Protein AF-A0A0K2ULU5-F1 (afdb_monomer)

Nearest PDB structures (foldseek):
  7znq-assembly1_D  TM=1.924E-01  e=6.410E+00  Stutzerimonas stutzeri ATCC 14405 = CCUG 16156

Sequence (238 aa):
MSIHHPNQFNMKIIGIYLLLTLLHGSQGATNGTEEQDSFSQLIPQRSCSYSSYNGHLTCACDSIEMNVTLNIQFINYTRDSNVKKVIIKQCNRLHISLDFRKLQAGSFPIIFKSIRRVEIRNIIFDPMYKNRQELELDFNNIETFEFNGIFVNETIKINATNIKDAHFIKSHFEHIPTHGFTIKNAKDLLVKDSYFRHVEPRFILVEDTKSVLVMGNQMPINAVQIKFGDRHSQKCSI

Solvent-accessible surface area (backbone atoms only — not comparable to full-atom values): 13071 Å² total; per-residue (Å²): 135,87,80,90,85,85,90,82,85,86,87,88,80,91,78,92,83,90,78,89,81,85,86,85,87,77,90,77,75,75,77,69,73,73,76,72,75,80,60,48,73,57,53,62,85,79,36,36,48,76,41,80,93,76,16,37,38,40,32,49,48,96,44,73,82,47,42,32,35,39,73,49,58,50,56,82,55,49,78,90,34,76,56,49,32,37,36,40,35,47,31,31,32,36,39,34,34,45,32,26,55,89,45,65,47,61,64,36,44,40,34,40,35,52,26,42,34,40,34,47,63,44,64,44,74,26,76,92,44,65,90,71,30,37,40,40,39,35,40,36,51,26,40,33,42,36,36,58,64,30,67,40,78,42,35,43,33,37,42,34,38,49,30,39,37,42,38,39,31,51,25,37,40,39,26,29,47,63,47,16,36,32,42,30,45,26,46,37,37,39,39,32,52,23,41,53,36,74,57,38,68,33,16,35,32,36,30,53,49,71,38,62,44,53,44,78,54,50,64,64,99,54,34,70,39,80,45,76,58,101,80,71,95,69,87,78,61,120

Foldseek 3Di:
DDDDDDDDDDDDDDDDDDDDDDDDDDPPPPPPPPVPQDADEDPLVVQWDADQVVLEIEGEDPDQPGAYEYEDDCVVPVPVTQRAEYEYERYAHYEYEAAQAVHAQARYAYEYEHYAEYEDPEYHHHPVCQQNHEYEYEAYQYAEYEDECYEARYEAAYHYENYAEYYAYNYEHAEAEACSAEHEQYAEYYHYLYEYHNYDFQSHEYENYNYYHHDNYHDDPRPHDYDYDPDDDHDDDD

Structure (mmCIF, N/CA/C/O backbone):
data_AF-A0A0K2ULU5-F1
#
_entry.id   AF-A0A0K2ULU5-F1
#
loop_
_atom_site.group_PDB
_atom_site.id
_atom_site.type_symbol
_atom_site.label_atom_id
_atom_site.label_alt_id
_atom_site.label_comp_id
_atom_site.label_asym_id
_atom_site.label_entity_id
_atom_site.label_seq_id
_atom_site.pdbx_PDB_ins_code
_atom_site.Cartn_x
_atom_site.Cartn_y
_atom_site.Cartn_z
_atom_site.occupancy
_atom_site.B_iso_or_equiv
_atom_site.auth_seq_id
_atom_site.auth_comp_id
_atom_site.auth_asym_id
_atom_site.auth_atom_id
_atom_site.pdbx_PDB_model_num
ATOM 1 N N . MET A 1 1 ? -15.312 -57.642 49.085 1.00 40.31 1 MET A N 1
ATOM 2 C CA . MET A 1 1 ? -15.168 -56.223 48.687 1.00 40.31 1 MET A CA 1
ATOM 3 C C . MET A 1 1 ? -14.593 -56.228 47.285 1.00 40.31 1 MET A C 1
ATOM 5 O O . MET A 1 1 ? -13.467 -56.661 47.121 1.00 40.31 1 MET A O 1
ATOM 9 N N . SER A 1 2 ? -15.447 -56.184 46.267 1.00 37.69 2 SER A N 1
ATOM 10 C CA . SER A 1 2 ? -15.949 -54.963 45.607 1.00 37.69 2 SER A CA 1
ATOM 11 C C . SER A 1 2 ? -14.906 -54.343 44.678 1.00 37.69 2 SER A C 1
ATOM 13 O O . SER A 1 2 ? -13.798 -54.119 45.134 1.00 37.69 2 SER A O 1
ATOM 15 N N . ILE A 1 3 ? -15.150 -53.958 43.426 1.00 43.50 3 ILE A N 1
ATOM 16 C CA . ILE A 1 3 ? -16.205 -54.153 42.417 1.00 43.50 3 ILE A CA 1
ATOM 17 C C . ILE A 1 3 ? -15.448 -53.915 41.087 1.00 43.50 3 ILE A C 1
ATOM 19 O O . ILE A 1 3 ? -14.674 -52.966 40.977 1.00 43.50 3 ILE A O 1
ATOM 23 N N . HIS A 1 4 ? -15.670 -54.772 40.092 1.00 45.19 4 HIS A N 1
ATOM 24 C CA . HIS A 1 4 ? -15.361 -54.538 38.677 1.00 45.19 4 HIS A CA 1
ATOM 25 C C . HIS A 1 4 ? -16.355 -53.523 38.084 1.00 45.19 4 HIS A C 1
ATOM 27 O O . HIS A 1 4 ? -17.543 -53.674 38.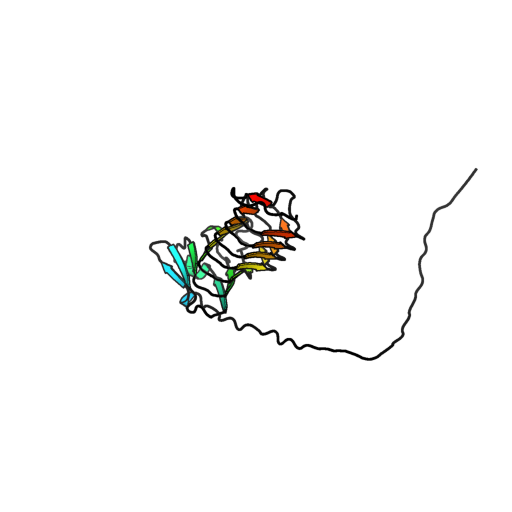339 1.00 45.19 4 HIS A O 1
ATOM 33 N N . HIS A 1 5 ? -15.920 -52.600 37.214 1.00 48.09 5 HIS A N 1
ATOM 34 C CA . HIS A 1 5 ? -16.561 -52.419 35.897 1.00 48.09 5 HIS A CA 1
ATOM 35 C C . HIS A 1 5 ? -15.761 -51.510 34.938 1.00 48.09 5 HIS A C 1
ATOM 37 O O . HIS A 1 5 ? -15.414 -50.388 35.304 1.00 48.09 5 HIS A O 1
ATOM 43 N N . PRO A 1 6 ? -15.517 -51.957 33.690 1.00 59.44 6 PRO A N 1
ATOM 44 C CA . PRO A 1 6 ? -15.140 -51.112 32.562 1.00 59.44 6 PRO A CA 1
ATOM 45 C C . PRO A 1 6 ? -16.386 -50.678 31.768 1.00 59.44 6 PRO A C 1
ATOM 47 O O . PRO A 1 6 ? -17.246 -51.501 31.453 1.00 59.44 6 PRO A O 1
ATOM 50 N N . ASN A 1 7 ? -16.467 -49.397 31.402 1.00 51.50 7 ASN A N 1
ATOM 51 C CA . ASN A 1 7 ? -17.507 -48.887 30.506 1.00 51.50 7 ASN A CA 1
ATOM 52 C C . ASN A 1 7 ? -17.085 -49.066 29.042 1.00 51.50 7 ASN A C 1
ATOM 54 O O . ASN A 1 7 ? -16.240 -48.334 28.530 1.00 51.50 7 ASN A O 1
ATOM 58 N N . GLN A 1 8 ? -17.716 -50.031 28.371 1.00 51.00 8 GLN A N 1
ATOM 59 C CA . GLN A 1 8 ? -17.834 -50.082 26.918 1.00 51.00 8 GLN A CA 1
ATOM 60 C C . GLN A 1 8 ? -19.010 -49.199 26.485 1.00 51.00 8 GLN A C 1
ATOM 62 O O . GLN A 1 8 ? -20.120 -49.382 26.977 1.00 51.00 8 GLN A O 1
ATOM 67 N N . PHE A 1 9 ? -18.797 -48.304 25.520 1.00 48.53 9 PHE A N 1
ATOM 68 C CA . PHE A 1 9 ? -19.889 -47.685 24.771 1.00 48.53 9 PHE A CA 1
ATOM 69 C C . PHE A 1 9 ? -19.889 -48.221 23.339 1.00 48.53 9 PHE A C 1
ATOM 71 O O . PHE A 1 9 ? -19.040 -47.887 22.517 1.00 48.53 9 PHE A O 1
ATOM 78 N N . ASN A 1 10 ? -20.866 -49.089 23.080 1.00 47.53 10 ASN A N 1
ATOM 79 C CA . ASN A 1 10 ? -21.337 -49.480 21.759 1.00 47.53 10 ASN A CA 1
ATOM 80 C C . ASN A 1 10 ? -22.234 -48.369 21.202 1.00 47.53 10 ASN A C 1
ATOM 82 O O . ASN A 1 10 ? -23.168 -47.944 21.880 1.00 47.53 10 ASN A O 1
ATOM 86 N N . MET A 1 11 ? -22.038 -47.978 19.942 1.00 45.75 11 MET A N 1
ATOM 87 C CA . MET A 1 11 ? -23.088 -47.308 19.175 1.00 45.75 11 MET A CA 1
ATOM 88 C C . MET A 1 11 ? -22.993 -47.706 17.695 1.00 45.75 11 MET A C 1
ATOM 90 O O . MET A 1 11 ? -22.199 -47.176 16.923 1.00 45.75 11 MET A O 1
ATOM 94 N N . LYS A 1 12 ? -23.810 -48.689 17.313 1.00 52.31 12 LYS A N 1
ATOM 95 C CA . LYS A 1 12 ? -24.257 -48.951 15.938 1.00 52.31 12 LYS A CA 1
ATOM 96 C C . LYS A 1 12 ? -25.780 -48.856 15.946 1.00 52.31 12 LYS A C 1
ATOM 98 O O . LYS A 1 12 ? -26.365 -49.452 16.838 1.00 52.31 12 LYS A O 1
ATOM 103 N N . ILE A 1 13 ? -26.360 -48.146 14.975 1.00 56.50 13 ILE A N 1
ATOM 104 C CA . ILE A 1 13 ? -27.724 -48.224 14.383 1.00 56.50 13 ILE A CA 1
ATOM 105 C C . ILE A 1 13 ? -27.745 -47.036 13.391 1.00 56.50 13 ILE A C 1
ATOM 107 O O . ILE A 1 13 ? -27.698 -45.888 13.813 1.00 56.50 13 ILE A O 1
ATOM 111 N N . ILE A 1 14 ? -27.430 -47.202 12.101 1.00 53.06 14 ILE A N 1
ATOM 112 C CA . ILE A 1 14 ? -28.315 -47.598 10.984 1.00 53.06 14 ILE A CA 1
ATOM 113 C C . ILE A 1 14 ? -29.711 -46.965 11.078 1.00 53.06 14 ILE A C 1
ATOM 115 O O . ILE A 1 14 ? -30.596 -47.492 11.739 1.00 53.06 14 ILE A O 1
ATOM 119 N N . GLY A 1 15 ? -29.913 -45.869 10.345 1.00 48.03 15 GLY A N 1
ATOM 120 C CA . GLY A 1 15 ? -31.214 -45.241 10.129 1.00 48.03 15 GLY A CA 1
ATOM 121 C C . GLY A 1 15 ? -31.282 -44.632 8.733 1.00 48.03 15 GLY A C 1
ATOM 122 O O . GLY A 1 15 ? -31.048 -43.443 8.557 1.00 48.03 15 GLY A O 1
ATOM 123 N N . ILE A 1 16 ? -31.562 -45.477 7.739 1.00 55.81 16 ILE A N 1
ATOM 124 C CA . ILE A 1 16 ? -31.980 -45.071 6.395 1.00 55.81 16 ILE A CA 1
ATOM 125 C C . ILE A 1 16 ? -33.415 -44.547 6.519 1.00 55.81 16 ILE A C 1
ATOM 127 O O . ILE A 1 16 ? -34.310 -45.320 6.849 1.00 55.81 16 ILE A O 1
ATOM 131 N N . TYR A 1 17 ? -33.639 -43.264 6.237 1.00 54.69 17 TYR A N 1
ATOM 132 C CA . TYR A 1 17 ? -34.964 -42.739 5.904 1.00 54.69 17 TYR A CA 1
ATOM 133 C C . TYR A 1 17 ? -34.878 -41.997 4.575 1.00 54.69 17 TYR A C 1
ATOM 135 O O . TYR A 1 17 ? -34.200 -40.982 4.433 1.00 54.69 17 TYR A O 1
ATOM 143 N N . LEU A 1 18 ? -35.553 -42.587 3.595 1.00 51.25 18 LEU A N 1
ATOM 144 C CA . LEU A 1 18 ? -35.637 -42.192 2.203 1.00 51.25 18 LEU A CA 1
ATOM 145 C C . LEU A 1 18 ? -37.119 -41.892 1.944 1.00 51.25 18 LEU A C 1
ATOM 147 O O . LEU A 1 18 ? -37.914 -42.813 1.819 1.00 51.25 18 LEU A O 1
ATOM 151 N N . LEU A 1 19 ? -37.489 -40.612 1.951 1.00 51.66 19 LEU A N 1
ATOM 152 C CA . LEU A 1 19 ? -38.781 -40.056 1.513 1.00 51.66 19 LEU A CA 1
ATOM 153 C C . LEU A 1 19 ? -38.500 -38.555 1.282 1.00 51.66 19 LEU A C 1
ATOM 155 O O . LEU A 1 19 ? -38.275 -37.826 2.237 1.00 51.66 19 LEU A O 1
ATOM 159 N N . LEU A 1 20 ? -38.226 -38.050 0.076 1.00 49.41 20 LEU A N 1
ATOM 160 C CA . LEU A 1 20 ? -39.093 -37.960 -1.105 1.00 49.41 20 LEU A CA 1
ATOM 161 C C . LEU A 1 20 ? -40.447 -37.290 -0.804 1.00 49.41 20 LEU A C 1
ATOM 163 O O . LEU A 1 20 ? -41.506 -37.885 -0.953 1.00 49.41 20 LEU A O 1
ATOM 167 N N . THR A 1 21 ? -40.391 -36.003 -0.452 1.00 60.56 21 THR A N 1
ATOM 168 C CA . THR A 1 21 ? -41.441 -35.032 -0.795 1.00 60.56 21 THR A CA 1
ATOM 169 C C . THR A 1 21 ? -40.854 -33.962 -1.704 1.00 60.56 21 THR A C 1
ATOM 171 O O . THR A 1 21 ? -40.257 -32.970 -1.291 1.00 60.56 21 THR A O 1
ATOM 174 N N . LEU A 1 22 ? -41.008 -34.266 -2.982 1.00 50.22 22 LEU A N 1
ATOM 175 C CA . LEU A 1 22 ? -41.070 -33.372 -4.119 1.00 50.22 22 LEU A CA 1
ATOM 176 C C . LEU A 1 22 ? -42.106 -32.245 -3.877 1.00 50.22 22 LEU A C 1
ATOM 178 O O . LEU A 1 22 ? -43.211 -32.543 -3.433 1.00 50.22 22 LEU A O 1
ATOM 182 N N . LEU A 1 23 ? -41.737 -31.013 -4.274 1.00 47.09 23 LEU A N 1
ATOM 183 C CA . LEU A 1 23 ? -42.543 -30.023 -5.027 1.00 47.09 23 LEU A CA 1
ATOM 184 C C . LEU A 1 23 ? -42.879 -28.640 -4.405 1.00 47.09 23 LEU A C 1
ATOM 186 O O . LEU A 1 23 ? -43.727 -28.500 -3.534 1.00 47.09 23 LEU A O 1
ATOM 190 N N . HIS A 1 24 ? -42.309 -27.637 -5.094 1.00 45.38 24 HIS A N 1
ATOM 191 C CA . HIS A 1 24 ? -42.850 -26.328 -5.512 1.00 45.38 24 HIS A CA 1
ATOM 192 C C . HIS A 1 24 ? -42.669 -25.059 -4.656 1.00 45.38 24 HIS A C 1
ATOM 194 O O . HIS A 1 24 ? -43.305 -24.865 -3.630 1.00 45.38 24 HIS A O 1
ATOM 200 N N . GLY A 1 25 ? -41.948 -24.106 -5.273 1.00 42.22 25 GLY A N 1
ATOM 201 C CA . GLY A 1 25 ? -42.093 -22.653 -5.106 1.00 42.22 25 GLY A CA 1
ATOM 202 C C . GLY A 1 25 ? -41.062 -22.051 -4.149 1.00 42.22 25 GLY A C 1
ATOM 203 O O . GLY A 1 25 ? -41.090 -22.350 -2.971 1.00 42.22 25 GLY A O 1
ATOM 204 N N . SER A 1 26 ? -40.113 -21.203 -4.536 1.00 48.47 26 SER A N 1
ATOM 205 C CA . SER A 1 26 ? -40.039 -20.278 -5.661 1.00 48.47 26 SER A CA 1
ATOM 206 C C . SER A 1 26 ? -38.576 -20.129 -6.101 1.00 48.47 26 SER A C 1
ATOM 208 O O . SER A 1 26 ? -37.724 -19.630 -5.370 1.00 48.47 26 SER A O 1
ATOM 210 N N . GLN A 1 27 ? -38.271 -20.536 -7.333 1.00 47.16 27 GLN A N 1
ATOM 211 C CA . GLN A 1 27 ? -37.054 -20.088 -8.005 1.00 47.16 27 GLN A CA 1
ATOM 212 C C . GLN A 1 27 ? -37.293 -18.657 -8.487 1.00 47.16 27 GLN A C 1
ATOM 214 O O . GLN A 1 27 ? -37.595 -18.407 -9.649 1.00 47.16 27 GLN A O 1
ATOM 219 N N . GLY A 1 28 ? -37.184 -17.706 -7.562 1.00 46.16 28 GLY A N 1
ATOM 220 C CA . GLY A 1 28 ? -36.891 -16.321 -7.899 1.00 46.16 28 GLY A CA 1
ATOM 221 C C . GLY A 1 28 ? -35.425 -16.230 -8.297 1.00 46.16 28 GLY A C 1
ATOM 222 O O . GLY A 1 28 ? -34.611 -15.720 -7.536 1.00 46.16 28 GLY A O 1
ATOM 223 N N . ALA A 1 29 ? -35.078 -16.782 -9.461 1.00 46.50 29 ALA A N 1
ATOM 224 C CA . ALA A 1 29 ? -33.817 -16.491 -10.116 1.00 46.50 29 ALA A CA 1
ATOM 225 C C . ALA A 1 29 ? -33.882 -15.030 -10.569 1.00 46.50 29 ALA A C 1
ATOM 227 O O . ALA A 1 29 ? -34.254 -14.717 -11.699 1.00 46.50 29 ALA A O 1
ATOM 228 N N . THR A 1 30 ? -33.558 -14.108 -9.664 1.00 49.03 30 THR A N 1
ATOM 229 C CA . THR A 1 30 ? -33.042 -12.816 -10.086 1.00 49.03 30 THR A CA 1
ATOM 230 C C . THR A 1 30 ? -31.723 -13.128 -10.770 1.00 49.03 30 THR A C 1
ATOM 232 O O . THR A 1 30 ? -30.687 -13.252 -10.118 1.00 49.03 30 THR A O 1
ATOM 235 N N . ASN A 1 31 ? -31.783 -13.307 -12.089 1.00 43.06 31 ASN A N 1
ATOM 236 C CA . ASN A 1 31 ? -30.662 -13.067 -12.977 1.00 43.06 31 ASN A CA 1
ATOM 237 C C . ASN A 1 31 ? -30.290 -11.596 -12.778 1.00 43.06 31 ASN A C 1
ATOM 239 O O . ASN A 1 31 ? -30.693 -10.727 -13.546 1.00 43.06 31 ASN A O 1
ATOM 243 N N . GLY A 1 32 ? -29.587 -11.309 -11.681 1.00 42.84 32 GLY A N 1
ATOM 244 C CA . GLY A 1 32 ? -28.708 -10.168 -11.625 1.00 42.84 32 GLY A CA 1
ATOM 245 C C . GLY A 1 32 ? -27.721 -10.437 -12.735 1.00 42.84 32 GLY A C 1
ATOM 246 O O . GLY A 1 32 ? -26.827 -11.264 -12.584 1.00 42.84 32 GLY A O 1
ATOM 247 N N . THR A 1 33 ? -27.970 -9.835 -13.892 1.00 41.97 33 THR A N 1
ATOM 248 C CA . THR A 1 33 ? -26.922 -9.513 -14.841 1.00 41.97 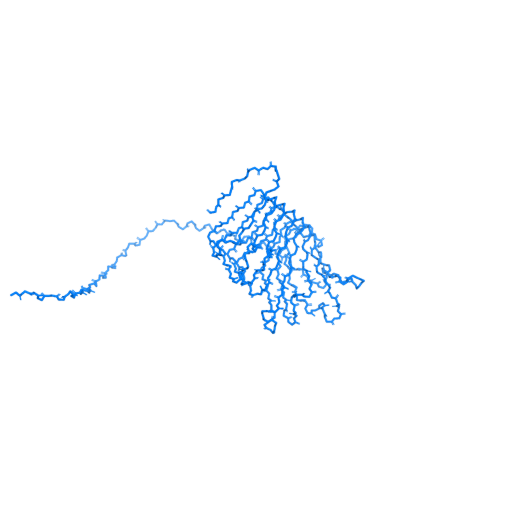33 THR A CA 1
ATOM 249 C C . THR A 1 33 ? -25.856 -8.829 -14.012 1.00 41.97 33 THR A C 1
ATOM 251 O O . THR A 1 33 ? -26.013 -7.669 -13.636 1.00 41.97 33 THR A O 1
ATOM 254 N N . GLU A 1 34 ? -24.860 -9.612 -13.606 1.00 44.75 34 GLU A N 1
ATOM 255 C CA . GLU A 1 34 ? -23.601 -9.135 -13.080 1.00 44.75 34 GLU A CA 1
ATOM 256 C C . GLU A 1 34 ? -23.100 -8.208 -14.180 1.00 44.75 34 GLU A C 1
ATOM 258 O O . GLU A 1 34 ? -22.682 -8.657 -15.248 1.00 44.75 34 GLU A O 1
ATOM 263 N N . GLU A 1 35 ? -23.362 -6.913 -13.998 1.00 43.16 35 GLU A N 1
ATOM 264 C CA . GLU A 1 35 ? -22.947 -5.859 -14.900 1.00 43.16 35 GLU A CA 1
ATOM 265 C C . GLU A 1 35 ? -21.430 -5.937 -14.886 1.00 43.16 35 GLU A C 1
ATOM 267 O O . GLU A 1 35 ? -20.760 -5.501 -13.949 1.00 43.16 35 GLU A O 1
ATOM 272 N N . GLN A 1 36 ? -20.905 -6.674 -15.861 1.00 49.06 36 GLN A N 1
ATOM 273 C CA . GLN A 1 36 ? -19.492 -6.901 -16.032 1.00 49.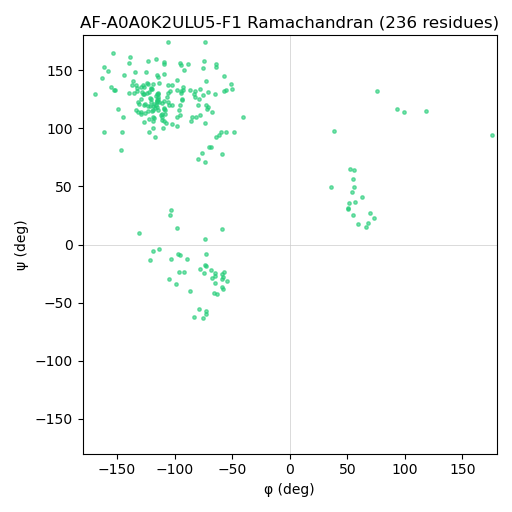06 36 GLN A CA 1
ATOM 274 C C . GLN A 1 36 ? -18.927 -5.558 -16.479 1.00 49.06 36 GLN A C 1
ATOM 276 O O . GLN A 1 36 ? -18.825 -5.295 -17.676 1.00 49.06 36 GLN A O 1
ATOM 281 N N . ASP A 1 37 ? -18.649 -4.692 -15.495 1.00 57.12 37 ASP A N 1
ATOM 282 C CA . ASP A 1 37 ? -17.994 -3.397 -15.648 1.00 57.12 37 ASP A CA 1
ATOM 283 C C . ASP A 1 37 ? -16.872 -3.587 -16.675 1.00 57.12 37 ASP A C 1
ATOM 285 O O . ASP A 1 37 ? -15.894 -4.298 -16.424 1.00 57.12 37 ASP A O 1
ATOM 289 N N . SER A 1 38 ? -17.024 -3.026 -17.874 1.00 62.56 38 SER A N 1
ATOM 290 C CA . SER A 1 38 ? -16.031 -3.205 -18.926 1.00 62.56 38 SER A CA 1
ATOM 291 C C . SER A 1 38 ? -14.803 -2.370 -18.567 1.00 62.56 38 SER A C 1
ATOM 293 O O . SER A 1 38 ? -14.825 -1.143 -18.675 1.00 62.56 38 SER A O 1
ATOM 295 N N . PHE A 1 39 ? -13.734 -3.017 -18.101 1.00 63.75 39 PHE A N 1
ATOM 296 C CA . PHE A 1 39 ? -12.469 -2.344 -17.808 1.00 63.75 39 PHE A CA 1
ATOM 297 C C . PHE A 1 39 ? -11.650 -2.172 -19.086 1.00 63.75 39 PHE A C 1
ATOM 299 O O . PHE A 1 39 ? -11.333 -3.146 -19.770 1.00 63.75 39 PHE A O 1
ATOM 306 N N . SER A 1 40 ? -11.222 -0.942 -19.358 1.00 65.88 40 SER A N 1
ATOM 307 C CA . SER A 1 40 ? -10.218 -0.673 -20.384 1.00 65.88 40 SER A CA 1
ATOM 308 C C . SER A 1 40 ? -8.838 -1.072 -19.857 1.00 65.88 40 SER A C 1
ATOM 310 O O . SER A 1 40 ? -8.426 -0.670 -18.766 1.00 65.88 40 SER A O 1
ATOM 312 N N . GLN A 1 41 ? -8.093 -1.870 -20.619 1.00 74.00 41 GLN A N 1
ATOM 313 C CA . GLN A 1 41 ? -6.713 -2.209 -20.275 1.00 74.00 41 GLN A CA 1
ATOM 314 C C . GLN A 1 41 ? -5.788 -1.050 -20.673 1.00 74.00 41 GLN A C 1
ATOM 316 O O . GLN A 1 41 ? -5.694 -0.717 -21.855 1.00 74.00 41 GLN A O 1
ATOM 321 N N . LEU A 1 42 ? -5.065 -0.454 -19.716 1.00 70.06 42 LEU A N 1
ATOM 322 C CA . LEU A 1 42 ? -3.965 0.443 -20.077 1.00 70.06 42 LEU A CA 1
ATO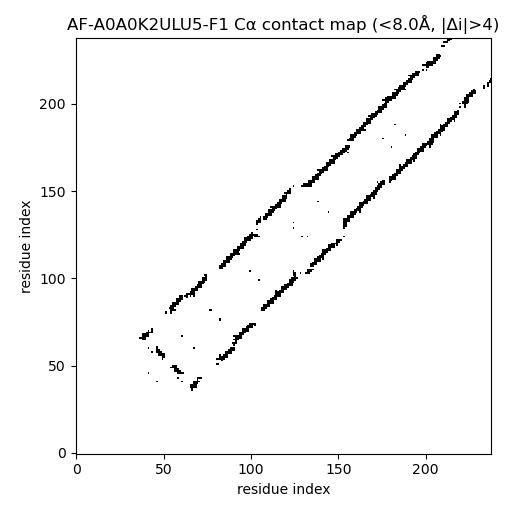M 323 C C . LEU A 1 42 ? -2.825 -0.388 -20.642 1.00 70.06 42 LEU A C 1
ATOM 325 O O . LEU A 1 42 ? -2.387 -1.369 -20.038 1.00 70.06 42 LEU A O 1
ATOM 329 N N . ILE A 1 43 ? -2.321 0.050 -21.790 1.00 73.50 43 ILE A N 1
ATOM 330 C CA . ILE A 1 43 ? -1.083 -0.459 -22.364 1.00 73.50 43 ILE A CA 1
ATOM 331 C C . ILE A 1 43 ? 0.043 0.347 -21.709 1.00 73.50 43 ILE A C 1
ATOM 333 O O . ILE A 1 43 ? 0.177 1.536 -22.017 1.00 73.50 43 ILE A O 1
ATOM 337 N N . PRO A 1 44 ? 0.863 -0.249 -20.822 1.00 70.44 44 PRO A N 1
ATOM 338 C CA . PRO A 1 44 ? 1.855 0.497 -20.049 1.00 70.44 44 PRO A CA 1
ATOM 339 C C . PRO A 1 44 ? 2.810 1.336 -20.917 1.00 70.44 44 PRO A C 1
ATOM 341 O O . PRO A 1 44 ? 3.233 2.415 -20.518 1.00 70.44 44 PRO A O 1
ATOM 344 N N . GLN A 1 45 ? 3.120 0.888 -22.137 1.00 68.31 45 GLN A N 1
ATOM 345 C CA . GLN A 1 45 ? 3.987 1.598 -23.085 1.00 68.31 45 GLN A CA 1
ATOM 346 C C . GLN A 1 45 ? 3.375 2.895 -23.636 1.00 68.31 45 GLN A C 1
ATOM 348 O O . GLN A 1 45 ? 4.110 3.749 -24.121 1.00 68.31 45 GLN A O 1
ATOM 353 N N . ARG A 1 46 ? 2.045 3.034 -23.603 1.00 75.00 46 ARG A N 1
ATOM 354 C CA . ARG A 1 46 ? 1.334 4.236 -24.067 1.00 75.00 46 ARG A CA 1
ATOM 355 C C . ARG A 1 46 ? 0.966 5.157 -22.915 1.00 75.00 46 ARG A C 1
ATOM 357 O O . ARG A 1 46 ? 0.979 6.369 -23.074 1.00 75.00 46 ARG A O 1
ATOM 364 N N . SER A 1 47 ? 0.664 4.571 -21.762 1.00 83.50 47 SER A N 1
ATOM 365 C CA . SER A 1 47 ? 0.129 5.298 -20.612 1.00 83.50 47 SER A CA 1
ATOM 366 C C . SER A 1 47 ? 1.199 5.713 -19.606 1.00 83.50 47 SER A C 1
ATOM 368 O O . SER A 1 47 ? 0.893 6.467 -18.686 1.00 83.50 47 SER A O 1
ATOM 370 N N . CYS A 1 48 ? 2.439 5.235 -19.760 1.00 89.56 48 CYS A N 1
ATOM 371 C CA . CYS A 1 48 ? 3.559 5.569 -18.889 1.00 89.56 48 CYS A CA 1
ATOM 372 C C . CYS A 1 48 ? 4.696 6.257 -19.652 1.00 89.56 48 CYS A C 1
ATOM 374 O O . CYS A 1 48 ? 5.090 5.834 -20.734 1.00 89.56 48 CYS A O 1
ATOM 376 N N . SER A 1 49 ? 5.269 7.288 -19.038 1.00 91.06 49 SER A N 1
ATOM 377 C CA . SER A 1 49 ? 6.434 8.024 -19.530 1.00 91.06 49 SER A CA 1
ATOM 378 C C . SER A 1 49 ? 7.568 7.952 -18.512 1.00 91.06 49 SER A C 1
ATOM 380 O O . SER A 1 49 ? 7.351 8.118 -17.310 1.00 91.06 49 SER A O 1
ATOM 382 N N . TYR A 1 50 ? 8.784 7.685 -18.984 1.00 91.44 50 TYR A N 1
ATOM 383 C CA . TYR A 1 50 ? 9.981 7.700 -18.150 1.00 91.44 50 TYR A CA 1
ATOM 384 C C . TYR A 1 50 ? 10.724 9.030 -18.302 1.00 91.44 50 TYR A C 1
ATOM 386 O O . TYR A 1 50 ? 10.960 9.496 -19.415 1.00 91.44 50 TYR A O 1
ATOM 394 N N . SER A 1 51 ? 11.116 9.626 -17.179 1.00 92.69 51 SER A N 1
ATOM 395 C CA . SER A 1 51 ? 11.928 10.842 -17.127 1.00 92.69 51 SER A CA 1
ATOM 396 C C . SER A 1 51 ? 13.315 10.509 -16.578 1.00 92.69 51 SER A C 1
ATOM 398 O O . SER A 1 51 ? 13.475 10.239 -15.387 1.00 92.69 51 SER A O 1
ATOM 400 N N . SER A 1 52 ? 14.334 10.561 -17.438 1.00 89.44 52 SER A N 1
ATOM 401 C CA . SER A 1 52 ? 15.720 10.216 -17.087 1.00 89.44 52 SER A CA 1
ATOM 402 C C . SER A 1 52 ? 16.344 11.162 -16.060 1.00 89.44 52 SER A C 1
ATOM 404 O O . SER A 1 52 ? 17.106 10.712 -15.209 1.00 89.44 52 SER A O 1
ATOM 406 N N . TYR A 1 53 ? 15.980 12.449 -16.089 1.00 92.00 53 TYR A N 1
ATOM 407 C CA . TYR A 1 53 ? 16.523 13.474 -15.190 1.00 92.00 53 TYR A CA 1
ATOM 408 C C . TYR A 1 53 ? 16.309 13.143 -13.706 1.00 92.00 53 TYR A C 1
ATOM 410 O O . TYR A 1 53 ? 17.176 13.382 -12.870 1.00 92.00 53 TYR A O 1
ATOM 418 N N . ASN A 1 54 ? 15.153 12.572 -13.373 1.00 93.31 54 ASN A N 1
ATOM 419 C CA . ASN A 1 54 ? 14.761 12.266 -11.998 1.00 93.31 54 ASN A CA 1
ATOM 420 C C . ASN A 1 54 ? 14.539 10.763 -11.746 1.00 93.31 54 ASN A C 1
ATOM 422 O O . ASN A 1 54 ? 14.353 10.359 -10.600 1.00 93.31 54 ASN A O 1
ATOM 426 N N . GLY A 1 55 ? 14.605 9.926 -12.786 1.00 91.88 55 GLY A N 1
ATOM 427 C CA . GLY A 1 55 ? 14.393 8.482 -12.697 1.00 91.88 55 GLY A CA 1
ATOM 428 C C . GLY A 1 55 ? 12.942 8.103 -12.402 1.00 91.88 55 GLY A C 1
ATOM 429 O O . GLY A 1 55 ? 12.697 7.082 -11.764 1.00 91.88 55 GLY A O 1
ATOM 430 N N . HIS A 1 56 ? 11.969 8.936 -12.780 1.00 94.50 56 HIS A N 1
ATOM 431 C CA . HIS A 1 56 ? 10.557 8.665 -12.503 1.00 94.50 56 HIS A CA 1
ATOM 432 C C . HIS A 1 56 ? 9.893 7.959 -13.683 1.00 94.50 56 HIS A C 1
ATOM 434 O O . HIS A 1 56 ? 9.937 8.463 -14.806 1.00 94.50 56 HIS A O 1
ATOM 440 N N . LEU A 1 57 ? 9.184 6.865 -13.413 1.00 92.62 57 LEU A N 1
ATOM 441 C CA . LEU A 1 57 ? 8.205 6.298 -14.337 1.00 92.62 57 LEU A CA 1
ATOM 442 C C . LEU A 1 57 ? 6.819 6.827 -13.958 1.00 92.62 57 LEU A C 1
ATOM 444 O O . LEU A 1 57 ? 6.309 6.501 -12.892 1.00 92.62 57 LEU A O 1
ATOM 448 N N . THR A 1 58 ? 6.217 7.668 -14.793 1.00 94.44 58 THR A N 1
ATOM 449 C CA . THR A 1 58 ? 4.905 8.270 -14.523 1.00 94.44 58 THR A CA 1
ATOM 450 C C . THR A 1 58 ? 3.851 7.685 -15.445 1.00 94.44 58 THR A C 1
ATOM 452 O O . THR A 1 58 ? 3.926 7.897 -16.650 1.00 94.44 58 THR A O 1
ATOM 455 N N . CYS A 1 59 ? 2.853 7.016 -14.878 1.00 92.81 59 CYS A N 1
ATOM 456 C CA . CYS A 1 59 ? 1.671 6.532 -15.573 1.00 92.81 59 CYS A CA 1
ATOM 457 C C . CYS A 1 59 ? 0.467 7.444 -15.297 1.00 92.81 59 CYS A C 1
ATOM 459 O O . CYS A 1 59 ? 0.245 7.856 -14.154 1.00 92.81 59 CYS A O 1
ATOM 461 N N . ALA A 1 60 ? -0.316 7.754 -16.326 1.00 91.06 60 ALA A N 1
ATOM 462 C CA . ALA A 1 60 ? -1.548 8.530 -16.204 1.00 91.06 60 ALA A CA 1
ATOM 463 C C . ALA A 1 60 ? -2.685 7.878 -17.001 1.00 91.06 60 ALA A C 1
ATOM 465 O O . ALA A 1 60 ? -2.440 7.229 -18.017 1.00 91.06 60 ALA A O 1
ATOM 466 N N . CYS A 1 61 ? -3.920 8.033 -16.522 1.00 86.12 61 CYS A N 1
ATOM 467 C CA . CYS A 1 61 ? -5.109 7.654 -17.280 1.00 86.12 61 CYS A CA 1
ATOM 468 C C . CYS A 1 61 ? -5.543 8.825 -18.180 1.00 86.12 61 CYS A C 1
ATOM 470 O O . CYS A 1 61 ? -5.639 9.958 -17.712 1.00 86.12 61 CYS A O 1
ATOM 472 N N . ASP A 1 62 ? -5.824 8.550 -19.457 1.00 76.75 62 ASP A N 1
ATOM 473 C CA . ASP A 1 62 ? -6.150 9.584 -20.457 1.00 76.75 62 ASP A CA 1
ATOM 474 C C . ASP A 1 62 ? -7.552 10.196 -20.275 1.00 76.75 62 ASP A C 1
ATOM 476 O O . ASP A 1 62 ? -7.832 11.280 -20.783 1.00 76.75 62 ASP A O 1
ATOM 480 N N . SER A 1 63 ? -8.445 9.520 -19.543 1.00 68.44 63 SER A N 1
ATOM 481 C CA . SER A 1 63 ? -9.808 9.987 -19.275 1.00 68.44 63 SER A CA 1
ATOM 482 C C . SER A 1 63 ? -10.208 9.781 -17.817 1.00 68.44 63 SER A C 1
ATOM 484 O O . SER A 1 63 ? -9.939 8.741 -17.214 1.00 68.44 63 SER A O 1
ATOM 486 N N . ILE A 1 64 ? -10.921 10.776 -17.287 1.00 65.75 64 ILE A N 1
ATOM 487 C CA . ILE A 1 64 ? -11.499 10.814 -15.936 1.00 65.75 64 ILE A CA 1
ATOM 488 C C . ILE A 1 64 ? -12.711 9.867 -15.816 1.00 65.75 64 ILE A C 1
ATOM 490 O O . ILE A 1 64 ? -13.210 9.651 -14.719 1.00 65.75 64 ILE A O 1
ATOM 494 N N . GLU A 1 65 ? -13.193 9.271 -16.908 1.00 62.12 65 GLU A N 1
ATOM 495 C CA . GLU A 1 65 ? -14.421 8.460 -16.886 1.00 62.12 65 GLU A CA 1
ATOM 496 C C . GLU A 1 65 ? -14.171 6.948 -16.911 1.00 62.12 65 GLU A C 1
ATOM 498 O O . GLU A 1 65 ? -15.076 6.176 -16.610 1.00 62.12 65 GLU A O 1
ATOM 503 N N . MET A 1 66 ? -12.949 6.491 -17.204 1.00 71.00 66 MET A N 1
ATOM 504 C CA . MET A 1 66 ? -12.714 5.066 -17.454 1.00 71.00 66 MET A CA 1
ATOM 505 C C . MET A 1 66 ? -12.296 4.276 -16.208 1.00 71.00 66 MET A C 1
ATOM 507 O O . MET A 1 66 ? -11.387 4.651 -15.461 1.00 71.00 66 MET A O 1
ATOM 511 N N . ASN A 1 67 ? -12.951 3.127 -16.041 1.00 81.44 67 ASN A N 1
ATOM 512 C CA . ASN A 1 67 ? -12.513 2.015 -15.212 1.00 81.44 67 ASN A CA 1
ATOM 513 C C . ASN A 1 67 ? -11.333 1.330 -15.906 1.00 81.44 67 ASN A C 1
ATOM 515 O O . ASN A 1 67 ? -11.452 0.855 -17.036 1.00 81.44 67 ASN A O 1
ATOM 519 N N . VAL A 1 68 ? -10.184 1.290 -15.242 1.00 84.69 68 VAL A N 1
ATOM 520 C CA . VAL A 1 68 ? -8.923 0.909 -15.870 1.00 84.69 68 VAL A CA 1
ATOM 521 C C . VAL A 1 68 ? -8.278 -0.269 -15.159 1.00 84.69 68 VAL A C 1
ATOM 523 O O . VAL A 1 68 ? -8.194 -0.279 -13.934 1.00 84.69 68 VAL A O 1
ATOM 526 N N . THR A 1 69 ? -7.744 -1.216 -15.933 1.00 85.00 69 THR A N 1
ATOM 527 C CA . THR A 1 69 ? -6.804 -2.224 -15.427 1.00 85.00 69 THR A CA 1
ATOM 528 C C . THR A 1 69 ? -5.381 -1.923 -15.888 1.00 85.00 69 THR A C 1
ATOM 530 O O . THR A 1 69 ? -5.136 -1.724 -17.079 1.00 85.00 69 THR A O 1
ATOM 533 N N . LEU A 1 70 ? -4.432 -1.929 -14.953 1.00 82.69 70 LEU A N 1
ATOM 534 C CA . LEU A 1 70 ? -3.010 -1.728 -15.209 1.00 82.69 70 LEU A CA 1
ATOM 535 C C . LEU A 1 70 ? -2.216 -2.923 -14.674 1.00 82.69 70 LEU A C 1
ATOM 537 O O . LEU A 1 70 ? -2.161 -3.164 -13.474 1.00 82.69 70 LEU A O 1
ATOM 541 N N . ASN A 1 71 ? -1.577 -3.665 -15.573 1.00 85.69 71 ASN A N 1
ATOM 542 C CA . ASN A 1 71 ? -0.686 -4.765 -15.212 1.00 85.69 71 ASN A CA 1
ATOM 543 C C . ASN A 1 71 ? 0.746 -4.339 -15.545 1.00 85.69 71 ASN A C 1
ATOM 545 O O . ASN A 1 71 ? 1.133 -4.352 -16.716 1.00 85.69 71 ASN A O 1
ATOM 549 N N . ILE A 1 72 ? 1.519 -3.914 -14.541 1.00 81.75 72 ILE A N 1
ATOM 550 C CA . ILE A 1 72 ? 2.896 -3.452 -14.763 1.00 81.75 72 ILE A CA 1
ATOM 551 C C . ILE A 1 72 ? 3.866 -4.600 -14.525 1.00 81.75 72 ILE A C 1
ATOM 553 O O . ILE A 1 72 ? 3.974 -5.116 -13.416 1.00 81.75 72 ILE A O 1
ATOM 557 N N . GLN A 1 73 ? 4.618 -4.933 -15.573 1.00 86.31 73 GLN A N 1
ATOM 558 C CA . GLN A 1 73 ? 5.814 -5.765 -15.494 1.00 86.31 73 GLN A CA 1
ATOM 559 C C . GLN A 1 73 ? 7.036 -4.850 -15.462 1.00 86.31 73 GLN A C 1
ATOM 561 O O . GLN A 1 73 ? 7.450 -4.313 -16.495 1.00 86.31 73 GLN A O 1
ATOM 566 N N . PHE A 1 74 ? 7.608 -4.649 -14.277 1.00 82.12 74 PHE A N 1
ATOM 567 C CA . PHE A 1 74 ? 8.646 -3.634 -14.083 1.00 82.12 74 PHE A CA 1
ATOM 568 C C . PHE A 1 74 ? 9.939 -3.927 -14.857 1.00 82.12 74 PHE A C 1
ATOM 570 O O . PHE A 1 74 ? 10.651 -2.992 -15.221 1.00 82.12 74 PHE A O 1
ATOM 577 N N . ILE A 1 75 ? 10.216 -5.195 -15.189 1.00 78.62 75 ILE A N 1
ATOM 578 C CA . ILE A 1 75 ? 11.430 -5.612 -15.914 1.00 78.62 75 ILE A CA 1
ATOM 579 C C . ILE A 1 75 ? 11.586 -4.914 -17.270 1.00 78.62 75 ILE A C 1
ATOM 581 O O . ILE A 1 75 ? 12.702 -4.705 -17.739 1.00 78.62 75 ILE A O 1
ATOM 585 N N . ASN A 1 76 ? 10.474 -4.515 -17.888 1.00 79.50 76 ASN A N 1
ATOM 586 C CA . ASN A 1 76 ? 10.481 -3.831 -19.179 1.00 79.50 76 ASN A CA 1
ATOM 587 C C . ASN A 1 76 ? 10.967 -2.379 -19.079 1.00 79.50 76 ASN A C 1
ATOM 589 O O . ASN A 1 76 ? 11.331 -1.791 -20.090 1.00 79.50 76 ASN A O 1
ATOM 593 N N . TYR A 1 77 ? 10.979 -1.809 -17.874 1.00 76.69 77 TYR A N 1
ATOM 594 C CA . TYR A 1 77 ? 11.377 -0.426 -17.634 1.00 76.69 77 TYR A CA 1
ATOM 595 C C . TYR A 1 77 ? 12.765 -0.324 -17.010 1.00 76.69 77 TYR A C 1
ATOM 597 O O . TYR A 1 77 ? 13.469 0.646 -17.258 1.00 76.69 77 TYR A O 1
ATOM 605 N N . THR A 1 78 ? 13.181 -1.316 -16.227 1.00 72.38 78 THR A N 1
ATOM 606 C CA . THR A 1 78 ? 14.410 -1.245 -15.424 1.00 72.38 78 THR A CA 1
ATOM 607 C C . THR A 1 78 ? 15.673 -1.730 -16.133 1.00 72.38 78 THR A C 1
ATOM 609 O O . THR A 1 78 ? 16.762 -1.485 -15.628 1.00 72.38 78 THR A O 1
ATOM 612 N N . ARG A 1 79 ? 15.570 -2.404 -17.289 1.00 72.50 79 ARG A N 1
ATOM 613 C CA . ARG A 1 79 ? 16.756 -2.902 -18.020 1.00 72.50 79 ARG A CA 1
ATOM 614 C C . ARG A 1 79 ? 17.674 -1.781 -18.499 1.00 72.50 79 ARG A C 1
ATOM 616 O O . ARG A 1 79 ? 18.881 -1.883 -18.325 1.00 72.50 79 ARG A O 1
ATOM 623 N N . ASP A 1 80 ? 17.079 -0.716 -19.025 1.00 70.94 80 ASP A N 1
ATOM 624 C CA . ASP A 1 80 ? 17.812 0.417 -19.602 1.00 70.94 80 ASP A CA 1
ATOM 625 C C . ASP A 1 80 ? 17.624 1.710 -18.791 1.00 70.94 80 ASP A C 1
ATOM 627 O O . ASP A 1 80 ? 18.227 2.741 -19.090 1.00 70.94 80 ASP A O 1
ATOM 631 N N . SER A 1 81 ? 16.791 1.663 -17.745 1.00 73.81 81 SER A N 1
ATOM 632 C CA . SER A 1 81 ? 16.404 2.841 -16.970 1.00 73.81 81 SER A CA 1
ATOM 633 C C . SER A 1 81 ? 16.631 2.622 -15.479 1.00 73.81 81 SER A C 1
ATOM 635 O O . SER A 1 81 ? 16.143 1.660 -14.891 1.00 73.81 81 SER A O 1
ATOM 637 N N . ASN A 1 82 ? 17.311 3.570 -14.833 1.00 86.06 82 ASN A N 1
ATOM 638 C CA . ASN A 1 82 ? 17.446 3.605 -13.379 1.00 86.06 82 ASN A CA 1
ATOM 639 C C . ASN A 1 82 ? 16.168 4.189 -12.750 1.00 86.06 82 ASN A C 1
ATOM 641 O O . ASN A 1 82 ? 16.129 5.356 -12.347 1.00 86.06 82 ASN A O 1
ATOM 645 N N . VAL A 1 83 ? 15.092 3.396 -12.751 1.00 89.31 83 VAL A N 1
ATOM 646 C CA . VAL A 1 83 ? 13.806 3.787 -12.163 1.00 89.31 83 VAL A CA 1
ATOM 647 C C . VAL A 1 83 ? 13.961 3.890 -10.648 1.00 89.31 83 VAL A C 1
ATOM 649 O O . VAL A 1 83 ? 14.174 2.894 -9.967 1.00 89.31 83 VAL A O 1
ATOM 652 N N . LYS A 1 84 ? 13.826 5.110 -10.129 1.00 92.19 84 LYS A N 1
ATOM 653 C CA . LYS A 1 84 ? 13.900 5.429 -8.697 1.00 92.19 84 LYS A CA 1
ATOM 654 C C . LYS A 1 84 ? 12.536 5.500 -8.030 1.00 92.19 84 LYS A C 1
ATOM 656 O O . LYS A 1 84 ? 12.461 5.389 -6.814 1.00 92.19 84 LYS A O 1
ATOM 661 N N . LYS A 1 85 ? 11.474 5.756 -8.799 1.00 94.06 85 LYS A N 1
ATOM 662 C CA . LYS A 1 85 ? 10.086 5.782 -8.316 1.00 94.06 85 LYS A CA 1
ATOM 663 C C . LYS A 1 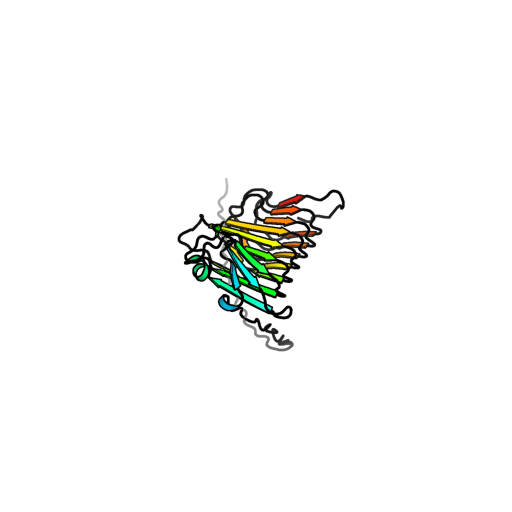85 ? 9.084 5.639 -9.444 1.00 94.06 85 LYS A C 1
ATOM 665 O O . LYS A 1 85 ? 9.335 6.070 -10.574 1.00 94.06 85 LYS A O 1
ATOM 670 N N . VAL A 1 86 ? 7.925 5.099 -9.103 1.00 94.56 86 VAL A N 1
ATOM 671 C CA . VAL A 1 86 ? 6.797 4.932 -10.016 1.00 94.56 86 VAL A CA 1
ATOM 672 C C . VAL A 1 86 ? 5.664 5.811 -9.513 1.00 94.56 86 VAL A C 1
ATOM 674 O O . VAL A 1 86 ? 5.333 5.773 -8.336 1.00 94.56 86 VAL A O 1
ATOM 677 N N . ILE A 1 87 ? 5.085 6.633 -10.380 1.00 96.25 87 ILE A N 1
ATOM 678 C CA . ILE A 1 87 ? 3.978 7.529 -10.037 1.00 96.25 87 ILE A CA 1
ATOM 679 C C . ILE A 1 87 ? 2.794 7.163 -10.915 1.00 96.25 87 ILE A C 1
ATOM 681 O O . ILE A 1 87 ? 2.897 7.233 -12.134 1.00 96.25 87 ILE A O 1
ATOM 685 N N . ILE A 1 88 ? 1.660 6.832 -10.314 1.00 95.44 88 ILE A N 1
ATOM 686 C CA . ILE A 1 88 ? 0.408 6.564 -11.017 1.00 95.44 88 ILE A CA 1
ATOM 687 C C . ILE A 1 88 ? -0.590 7.637 -10.597 1.00 95.44 88 ILE A C 1
ATOM 689 O O . ILE A 1 88 ? -0.830 7.841 -9.405 1.00 95.44 88 ILE A O 1
ATOM 693 N N . LYS A 1 89 ? -1.141 8.374 -11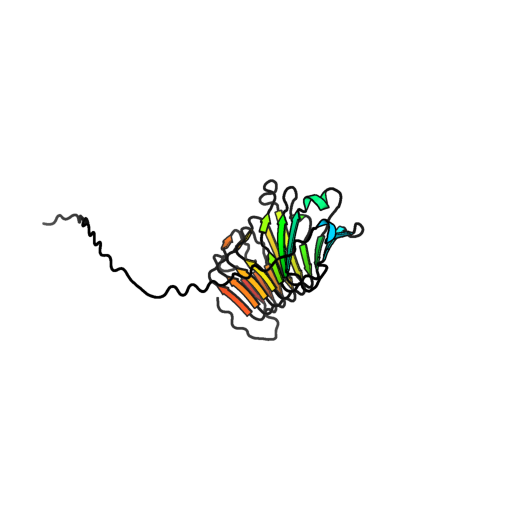.562 1.00 94.62 89 LYS A N 1
ATOM 694 C CA . LYS A 1 89 ? -1.986 9.539 -11.274 1.00 94.62 89 LYS A CA 1
ATOM 695 C C . LYS A 1 89 ? -3.208 9.646 -12.179 1.00 94.62 89 LYS A C 1
ATOM 697 O O . LYS A 1 89 ? -3.218 9.108 -13.280 1.00 94.62 89 LYS A O 1
ATOM 702 N N . GLN A 1 90 ? -4.189 10.431 -11.725 1.00 89.25 90 GLN A N 1
ATOM 703 C CA . GLN A 1 90 ? -5.314 10.922 -12.538 1.00 89.25 90 GLN A CA 1
ATOM 704 C C . GLN A 1 90 ? -6.226 9.819 -13.098 1.00 89.25 90 GLN A C 1
ATOM 706 O O . GLN A 1 90 ? -6.670 9.898 -14.235 1.00 89.25 90 GLN A O 1
ATOM 711 N N . CYS A 1 91 ? -6.529 8.800 -12.296 1.00 90.38 91 CYS A N 1
ATOM 712 C CA . CYS A 1 91 ? -7.453 7.729 -12.672 1.00 90.38 91 CYS A CA 1
ATOM 713 C C . CYS A 1 91 ? -8.758 7.833 -11.869 1.00 90.38 91 CYS A C 1
ATOM 715 O O . CYS A 1 91 ? -8.752 8.222 -10.700 1.00 90.38 91 CYS A O 1
ATOM 717 N N . ASN A 1 92 ? -9.886 7.463 -12.474 1.00 91.38 92 ASN A N 1
ATOM 718 C CA . ASN A 1 92 ? -11.154 7.355 -11.750 1.00 91.38 92 ASN A CA 1
ATOM 719 C C . ASN A 1 92 ? -11.150 6.090 -10.894 1.00 91.38 92 ASN A C 1
ATOM 721 O O . ASN A 1 92 ? -11.121 6.152 -9.670 1.00 91.38 92 ASN A O 1
ATOM 725 N N . ARG A 1 93 ? -11.064 4.930 -11.543 1.00 93.62 93 ARG A N 1
ATOM 726 C CA . ARG A 1 93 ? -10.977 3.631 -10.885 1.00 93.62 93 ARG A CA 1
ATOM 727 C C . ARG A 1 93 ? -9.850 2.834 -11.514 1.00 93.62 93 ARG A C 1
ATOM 729 O O . ARG A 1 93 ? -9.846 2.616 -12.721 1.00 93.62 93 ARG A O 1
ATOM 736 N N . LEU A 1 94 ? -8.901 2.421 -10.690 1.00 94.44 94 LEU A N 1
ATOM 737 C CA . LEU A 1 94 ? -7.713 1.689 -11.095 1.00 94.44 94 LEU A CA 1
ATOM 738 C C . LEU A 1 94 ? -7.705 0.321 -10.423 1.00 94.44 94 LEU A C 1
ATOM 740 O O . LEU A 1 94 ? -7.575 0.234 -9.207 1.00 94.44 94 LEU A O 1
ATOM 744 N N . HIS A 1 95 ? -7.789 -0.738 -11.214 1.00 95.31 95 HIS A N 1
ATOM 745 C CA . HIS A 1 95 ? -7.416 -2.084 -10.802 1.00 95.31 95 HIS A CA 1
ATOM 746 C C . HIS A 1 95 ? -5.967 -2.310 -11.212 1.00 95.31 95 HIS A C 1
ATOM 748 O O . HIS A 1 95 ? -5.619 -2.134 -12.380 1.00 95.31 95 HIS A O 1
ATOM 754 N N . ILE A 1 96 ? -5.106 -2.678 -10.272 1.00 95.00 96 ILE A N 1
ATOM 755 C CA . ILE A 1 96 ? -3.680 -2.824 -10.558 1.00 95.00 96 ILE A CA 1
ATOM 756 C C . ILE A 1 96 ? -3.133 -4.161 -10.080 1.00 95.00 96 ILE A C 1
ATOM 758 O O . ILE A 1 96 ? -3.403 -4.600 -8.962 1.00 95.00 96 ILE A O 1
ATOM 762 N N . SER A 1 97 ? -2.331 -4.779 -10.948 1.00 95.06 97 SER A N 1
ATOM 763 C CA . SER A 1 97 ? -1.466 -5.904 -10.603 1.00 95.06 97 SER A CA 1
ATOM 764 C C . SER A 1 97 ? -0.010 -5.481 -10.751 1.00 95.06 97 SER A C 1
ATOM 766 O O . SER A 1 97 ? 0.387 -4.931 -11.785 1.00 95.06 97 SER A O 1
ATOM 768 N N . LEU A 1 98 ? 0.785 -5.748 -9.721 1.00 95.06 98 LEU A N 1
ATOM 769 C CA . LEU A 1 98 ? 2.204 -5.413 -9.669 1.00 95.06 98 LEU A CA 1
ATOM 770 C C . LEU A 1 98 ? 3.030 -6.683 -9.870 1.00 95.06 98 LEU A C 1
ATOM 772 O O . LEU A 1 98 ? 2.905 -7.624 -9.091 1.00 95.06 98 LEU A O 1
ATOM 776 N N . ASP A 1 99 ? 3.861 -6.724 -10.910 1.00 94.31 99 ASP A N 1
ATOM 777 C CA . ASP A 1 99 ? 4.690 -7.885 -11.237 1.00 94.31 99 ASP A CA 1
ATOM 778 C C . ASP A 1 99 ? 6.178 -7.520 -11.188 1.00 94.31 99 ASP A C 1
ATOM 780 O O . ASP A 1 99 ? 6.714 -6.828 -12.064 1.00 94.31 99 ASP A O 1
ATOM 784 N N . PHE A 1 100 ? 6.832 -8.001 -10.132 1.00 93.25 100 PHE A N 1
ATOM 785 C CA . PHE A 1 100 ? 8.251 -7.819 -9.848 1.00 93.25 100 PHE A CA 1
ATOM 786 C C . PHE A 1 100 ? 9.098 -9.018 -10.273 1.00 93.25 100 PHE A C 1
ATOM 788 O O . PHE A 1 100 ? 10.260 -9.100 -9.887 1.00 93.25 100 PHE A O 1
ATOM 795 N N . ARG A 1 101 ? 8.585 -9.953 -11.083 1.00 93.00 101 ARG A N 1
ATOM 796 C CA . ARG A 1 101 ? 9.424 -11.045 -11.593 1.00 93.00 101 ARG A CA 1
ATOM 797 C C . ARG A 1 101 ? 10.653 -10.481 -12.311 1.00 93.00 101 ARG A C 1
ATOM 799 O O . ARG A 1 101 ? 10.561 -9.605 -13.172 1.00 93.00 101 ARG A O 1
ATOM 806 N N . LYS A 1 102 ? 11.803 -11.052 -11.977 1.00 89.69 102 LYS A N 1
ATOM 807 C CA . LYS A 1 102 ? 13.170 -10.703 -12.372 1.00 89.69 102 LYS A CA 1
ATOM 808 C C . LYS A 1 102 ? 13.668 -9.376 -11.800 1.00 89.69 102 LYS A C 1
ATOM 810 O O . LYS A 1 102 ? 14.630 -8.823 -12.327 1.00 89.69 102 LYS A O 1
ATOM 815 N N . LEU A 1 103 ? 13.025 -8.865 -10.750 1.00 88.50 103 LEU A N 1
ATOM 816 C CA . LEU A 1 103 ? 13.390 -7.633 -10.058 1.00 88.50 103 LEU A CA 1
ATOM 817 C C . LEU A 1 103 ? 13.236 -7.772 -8.545 1.00 88.50 103 LEU A C 1
ATOM 819 O O . LEU A 1 103 ? 12.457 -8.577 -8.049 1.00 88.50 103 LEU A O 1
ATOM 823 N N . GLN A 1 104 ? 13.972 -6.946 -7.809 1.00 87.31 104 GLN A N 1
ATOM 824 C CA . GLN A 1 104 ? 13.820 -6.817 -6.367 1.00 87.31 104 GLN A CA 1
ATOM 825 C C . GLN A 1 104 ? 12.901 -5.622 -6.077 1.00 87.31 104 GLN A C 1
ATOM 827 O O . GLN A 1 104 ? 13.266 -4.492 -6.385 1.00 87.31 104 GLN A O 1
ATOM 832 N N . ALA A 1 105 ? 11.725 -5.850 -5.481 1.00 84.19 105 ALA A N 1
ATOM 833 C CA . ALA A 1 105 ? 10.715 -4.800 -5.258 1.00 84.19 105 ALA A CA 1
ATOM 834 C C . ALA A 1 105 ? 11.209 -3.575 -4.448 1.00 84.19 105 ALA A C 1
ATOM 836 O O . ALA A 1 105 ? 10.700 -2.475 -4.638 1.00 84.19 105 ALA A O 1
ATOM 837 N N . GLY A 1 106 ? 12.256 -3.736 -3.627 1.00 75.69 106 GLY A N 1
ATOM 838 C CA . GLY A 1 106 ? 12.809 -2.683 -2.758 1.00 75.69 106 GLY A CA 1
ATOM 839 C C . GLY A 1 106 ? 13.605 -1.584 -3.454 1.00 75.69 106 GLY A C 1
ATOM 840 O O . GLY A 1 106 ? 14.189 -0.743 -2.779 1.00 75.69 106 GLY A O 1
ATOM 841 N N . SER A 1 107 ? 13.676 -1.575 -4.786 1.00 75.75 107 SER A N 1
ATOM 842 C CA . SER A 1 107 ? 14.440 -0.560 -5.514 1.00 75.75 107 SER A CA 1
ATOM 843 C C . SER A 1 107 ? 13.734 0.794 -5.632 1.00 75.75 107 SER A C 1
ATOM 845 O O . SER A 1 107 ? 14.409 1.789 -5.892 1.00 75.75 107 SER A O 1
ATOM 847 N N . PHE A 1 108 ? 12.404 0.855 -5.492 1.00 88.00 108 PHE A N 1
ATOM 848 C CA . PHE A 1 108 ? 11.657 2.100 -5.683 1.00 88.00 108 PHE A CA 1
ATOM 849 C C . PHE A 1 108 ? 10.233 2.060 -5.091 1.00 88.00 108 PHE A C 1
ATOM 851 O O . PHE A 1 108 ? 9.554 1.042 -5.225 1.00 88.00 108 PHE A O 1
ATOM 858 N N . PRO A 1 109 ? 9.727 3.170 -4.520 1.00 95.62 109 PRO A N 1
ATOM 859 C CA . PRO A 1 109 ? 8.338 3.270 -4.079 1.00 95.62 109 PRO A CA 1
ATOM 860 C C . PRO A 1 109 ? 7.370 3.451 -5.260 1.00 95.62 109 PRO A C 1
ATOM 862 O O . PRO A 1 109 ? 7.715 4.040 -6.299 1.00 95.62 109 PRO A O 1
ATOM 865 N N . ILE A 1 110 ? 6.131 2.985 -5.077 1.00 96.81 110 ILE A N 1
ATOM 866 C CA . ILE A 1 110 ? 5.015 3.190 -6.010 1.00 96.81 110 ILE A CA 1
ATOM 867 C C . ILE A 1 110 ? 4.014 4.162 -5.392 1.00 96.81 110 ILE A C 1
ATOM 869 O O . ILE A 1 110 ? 3.372 3.870 -4.389 1.00 96.81 110 ILE A O 1
ATOM 873 N N . ILE A 1 111 ? 3.853 5.315 -6.034 1.00 97.94 111 ILE A N 1
ATOM 874 C CA . ILE A 1 111 ? 3.067 6.438 -5.537 1.00 97.94 111 ILE A CA 1
ATOM 875 C C . ILE A 1 111 ? 1.783 6.570 -6.354 1.00 97.94 111 ILE A C 1
ATOM 877 O O . ILE A 1 111 ? 1.819 6.927 -7.531 1.00 97.94 111 ILE A O 1
ATOM 881 N N . PHE A 1 112 ? 0.641 6.370 -5.714 1.00 97.81 112 PHE A N 1
ATOM 882 C CA . PHE A 1 112 ? -0.685 6.652 -6.244 1.00 97.81 112 PHE A CA 1
ATOM 883 C C . PHE A 1 112 ? -1.112 8.062 -5.818 1.00 97.81 112 PHE A C 1
ATOM 885 O O . PHE A 1 112 ? -1.119 8.389 -4.628 1.00 97.81 112 PHE A O 1
ATOM 892 N N . LYS A 1 113 ? -1.471 8.922 -6.777 1.00 97.06 113 LYS A N 1
ATOM 893 C CA . LYS A 1 113 ? -1.823 10.323 -6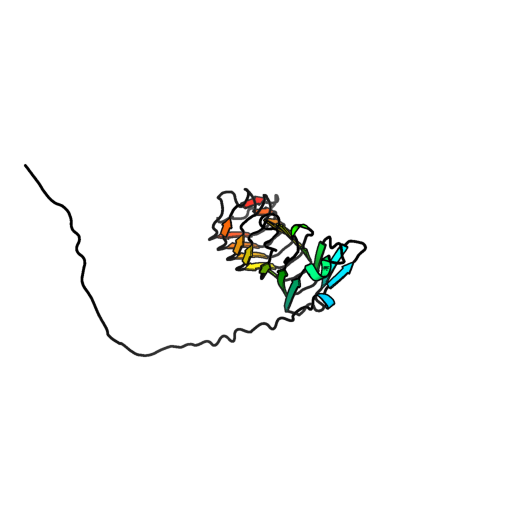.494 1.00 97.06 113 LYS A CA 1
ATOM 894 C C . LYS A 1 113 ? -3.069 10.782 -7.235 1.00 97.06 113 LYS A C 1
ATOM 896 O O . LYS A 1 113 ? -3.128 10.684 -8.459 1.00 97.06 113 LYS A O 1
ATOM 901 N N . SER A 1 114 ? -4.012 11.388 -6.510 1.00 94.94 114 SER A N 1
ATOM 902 C CA . SER A 1 114 ? -5.219 11.983 -7.109 1.00 94.94 114 SER A CA 1
ATOM 903 C C . SER A 1 114 ? -6.002 10.971 -7.955 1.00 94.94 114 SER A C 1
ATOM 905 O O . SER A 1 114 ? -6.313 11.221 -9.119 1.00 94.94 114 SER A O 1
ATOM 907 N N . ILE A 1 115 ? -6.255 9.800 -7.372 1.00 94.31 115 ILE A N 1
ATOM 908 C CA . ILE A 1 115 ? -7.065 8.720 -7.946 1.00 94.31 115 ILE A CA 1
ATOM 909 C C . ILE A 1 115 ? -8.313 8.588 -7.079 1.00 94.31 115 ILE A C 1
ATOM 911 O O . ILE A 1 115 ? -8.202 8.685 -5.861 1.00 94.31 115 ILE A O 1
ATOM 915 N N . ARG A 1 116 ? -9.500 8.377 -7.654 1.00 95.38 116 ARG A N 1
ATOM 916 C CA . ARG A 1 116 ? -10.689 8.175 -6.809 1.00 95.38 116 ARG A CA 1
ATOM 917 C C . ARG A 1 116 ? -10.646 6.803 -6.151 1.00 95.38 116 ARG A C 1
ATOM 919 O O . ARG A 1 116 ? -10.597 6.736 -4.935 1.00 95.38 116 ARG A O 1
ATOM 926 N N . ARG A 1 117 ? -10.551 5.718 -6.918 1.00 96.81 117 ARG A N 1
ATOM 927 C CA . ARG A 1 117 ? -10.493 4.356 -6.370 1.00 96.81 117 ARG A CA 1
ATOM 928 C C . ARG A 1 117 ? -9.289 3.574 -6.879 1.00 96.81 117 ARG A C 1
ATOM 930 O O . ARG A 1 117 ? -9.096 3.474 -8.087 1.00 96.81 117 ARG A O 1
ATOM 937 N N . VAL A 1 118 ? -8.523 2.975 -5.970 1.00 97.50 118 VAL A N 1
ATOM 938 C CA . VAL A 1 118 ? -7.458 2.010 -6.289 1.00 97.50 118 VAL A CA 1
ATOM 939 C C . VAL A 1 118 ? -7.810 0.653 -5.693 1.00 97.50 118 VAL A C 1
ATOM 941 O O . VAL A 1 118 ? -8.075 0.550 -4.503 1.00 97.50 118 VAL A O 1
ATOM 944 N N . GLU A 1 119 ? -7.779 -0.398 -6.498 1.00 97.75 119 GLU A N 1
ATOM 945 C CA . GLU A 1 119 ? -7.900 -1.775 -6.034 1.00 97.75 119 GLU A CA 1
ATOM 946 C C . GLU A 1 119 ? -6.634 -2.540 -6.415 1.00 97.75 119 GLU A C 1
ATOM 948 O O . GLU A 1 119 ? -6.331 -2.728 -7.600 1.00 97.75 119 GLU A O 1
ATOM 953 N N . ILE A 1 120 ? -5.881 -2.968 -5.404 1.00 97.81 120 ILE A N 1
ATOM 954 C CA . ILE A 1 120 ? -4.711 -3.815 -5.608 1.00 97.81 120 ILE A CA 1
ATOM 955 C C . ILE A 1 120 ? -5.212 -5.248 -5.765 1.00 97.81 120 ILE A C 1
ATOM 957 O O . ILE A 1 120 ? -5.698 -5.852 -4.813 1.00 97.81 120 ILE A O 1
ATOM 961 N N . ARG A 1 121 ? -5.113 -5.784 -6.982 1.00 96.19 121 ARG A N 1
ATOM 962 C CA . ARG A 1 121 ? -5.616 -7.122 -7.322 1.00 96.19 121 ARG A CA 1
ATOM 963 C C . ARG A 1 121 ? -4.599 -8.212 -7.033 1.00 96.19 121 ARG A C 1
ATOM 965 O O . ARG A 1 121 ? -4.971 -9.296 -6.602 1.00 96.19 121 ARG A O 1
ATOM 972 N N . ASN A 1 122 ? -3.328 -7.943 -7.318 1.00 96.56 122 ASN A N 1
ATOM 973 C CA . ASN A 1 122 ? -2.266 -8.923 -7.160 1.00 96.56 122 ASN A CA 1
ATOM 974 C C . ASN A 1 122 ? -0.897 -8.249 -7.021 1.00 96.56 122 ASN A C 1
ATOM 976 O O . ASN A 1 122 ? -0.647 -7.198 -7.617 1.00 96.56 122 ASN A O 1
ATOM 980 N N . ILE A 1 123 ? 0.001 -8.892 -6.281 1.00 96.94 123 ILE A N 1
ATOM 981 C CA . ILE A 1 123 ? 1.405 -8.508 -6.156 1.00 96.94 123 ILE A CA 1
ATOM 982 C C . ILE A 1 123 ? 2.234 -9.781 -6.316 1.00 96.94 123 ILE A C 1
ATOM 984 O O . ILE A 1 123 ? 2.137 -10.699 -5.508 1.00 96.94 123 ILE A O 1
ATOM 988 N N . ILE A 1 124 ? 3.037 -9.848 -7.376 1.00 96.62 124 ILE A N 1
ATOM 989 C CA . ILE A 1 124 ? 3.889 -10.997 -7.682 1.00 96.62 124 ILE A CA 1
ATOM 990 C C . ILE A 1 124 ? 5.335 -10.598 -7.419 1.00 96.62 124 ILE A C 1
ATOM 992 O O . ILE A 1 124 ? 5.899 -9.779 -8.144 1.00 96.62 124 ILE A O 1
ATOM 996 N N . PHE A 1 125 ? 5.938 -11.202 -6.403 1.00 96.50 125 PHE A N 1
ATOM 997 C CA . PHE A 1 125 ? 7.357 -11.058 -6.092 1.00 96.50 125 PHE A CA 1
ATOM 998 C C . PHE A 1 125 ? 8.205 -12.086 -6.844 1.00 96.50 125 PHE A C 1
ATOM 1000 O O . PHE A 1 125 ? 7.715 -13.163 -7.198 1.00 96.50 125 PHE A O 1
ATOM 1007 N N . ASP A 1 126 ? 9.486 -11.786 -7.073 1.00 95.06 126 ASP A N 1
ATOM 1008 C CA . ASP A 1 126 ? 10.399 -12.786 -7.630 1.00 95.06 126 ASP A CA 1
ATOM 1009 C C . ASP A 1 126 ? 10.865 -13.767 -6.532 1.00 95.06 126 ASP A C 1
ATOM 1011 O O . ASP A 1 126 ? 11.426 -13.328 -5.520 1.00 95.06 126 ASP A O 1
ATOM 1015 N N . PRO A 1 127 ? 10.697 -15.091 -6.715 1.00 96.00 127 PRO A N 1
ATOM 1016 C CA . PRO A 1 127 ? 11.137 -16.092 -5.742 1.00 96.00 127 PRO A CA 1
ATOM 1017 C C . PRO A 1 127 ? 12.644 -16.081 -5.429 1.00 96.00 127 PRO A C 1
ATOM 1019 O O . PRO A 1 127 ? 13.044 -16.501 -4.343 1.00 96.00 127 PRO A O 1
ATOM 1022 N N . MET A 1 128 ? 13.500 -15.608 -6.340 1.00 96.38 128 MET A N 1
ATOM 1023 C CA . MET A 1 128 ? 14.953 -15.518 -6.137 1.00 96.38 128 MET A CA 1
ATOM 1024 C C . MET A 1 128 ? 15.335 -14.536 -5.021 1.00 96.38 128 MET A C 1
ATOM 1026 O O . MET A 1 128 ? 16.381 -14.689 -4.378 1.00 96.38 128 MET A O 1
ATOM 1030 N N . TYR A 1 129 ? 14.495 -13.534 -4.762 1.00 94.75 129 TYR A N 1
ATOM 1031 C CA . TYR A 1 129 ? 14.701 -12.543 -3.706 1.00 94.75 129 TYR A CA 1
ATOM 1032 C C . TYR A 1 129 ? 13.800 -12.792 -2.493 1.00 94.75 129 TYR A C 1
ATOM 1034 O O . TYR A 1 129 ? 13.507 -11.855 -1.753 1.00 94.75 129 TYR A O 1
ATOM 1042 N N . LYS A 1 130 ? 13.375 -14.044 -2.274 1.00 95.38 130 LYS A N 1
ATOM 1043 C CA . LYS A 1 130 ? 12.529 -14.413 -1.138 1.00 95.38 130 LYS A CA 1
ATOM 1044 C C . LYS A 1 130 ? 13.088 -13.893 0.193 1.00 95.38 130 LYS A C 1
ATOM 1046 O O . LYS A 1 130 ? 14.283 -14.056 0.458 1.00 95.38 130 LYS A O 1
ATOM 1051 N N . ASN A 1 131 ? 12.222 -13.308 1.018 1.00 93.94 131 ASN A N 1
ATOM 1052 C CA . ASN A 1 131 ? 12.519 -12.681 2.314 1.00 93.94 131 ASN A CA 1
ATOM 1053 C C . ASN A 1 131 ? 13.527 -11.514 2.248 1.00 93.94 131 ASN A C 1
ATOM 1055 O O . ASN A 1 131 ? 14.149 -11.166 3.253 1.00 93.94 131 ASN A O 1
ATOM 1059 N N . ARG A 1 132 ? 13.764 -10.948 1.061 1.00 95.00 132 ARG A N 1
ATOM 1060 C CA . ARG A 1 132 ? 14.708 -9.837 0.827 1.00 95.00 132 ARG A CA 1
ATOM 1061 C C . ARG A 1 132 ? 14.077 -8.715 0.007 1.00 95.00 132 ARG A C 1
ATOM 1063 O O . ARG A 1 132 ? 14.786 -7.830 -0.480 1.00 95.00 132 ARG A O 1
ATOM 1070 N N . GLN A 1 133 ? 12.765 -8.773 -0.195 1.00 95.44 133 GLN A N 1
ATOM 1071 C CA . GLN A 1 133 ? 12.012 -7.762 -0.916 1.00 95.44 133 GLN A CA 1
ATOM 1072 C C . GLN A 1 133 ? 11.209 -6.933 0.070 1.00 95.44 133 GLN A C 1
ATOM 1074 O O . GLN A 1 133 ? 10.595 -7.452 0.997 1.00 95.44 133 GLN A O 1
ATOM 1079 N N . GLU A 1 134 ? 11.226 -5.630 -0.162 1.00 96.38 134 GLU A N 1
ATOM 1080 C CA . GLU A 1 134 ? 10.371 -4.678 0.520 1.00 96.38 134 GLU A CA 1
ATOM 1081 C C . GLU A 1 134 ? 9.607 -3.912 -0.552 1.00 96.38 134 GLU A C 1
ATOM 1083 O O . GLU A 1 134 ? 10.206 -3.457 -1.518 1.00 96.38 134 GLU A O 1
ATOM 1088 N N . LEU A 1 135 ? 8.292 -3.807 -0.425 1.00 97.38 135 LEU A N 1
ATOM 1089 C CA . LEU A 1 135 ? 7.464 -3.019 -1.327 1.00 97.38 135 LEU A CA 1
ATOM 1090 C C . LEU A 1 135 ? 6.869 -1.844 -0.567 1.00 97.38 135 LEU A C 1
ATOM 1092 O O . LEU A 1 135 ? 6.143 -2.050 0.401 1.00 97.38 135 LEU A O 1
ATOM 1096 N N . GLU A 1 136 ? 7.127 -0.630 -1.039 1.00 97.94 136 GLU A N 1
ATOM 1097 C CA . GLU A 1 136 ? 6.528 0.589 -0.500 1.00 97.94 136 GLU A CA 1
ATOM 1098 C C . GLU A 1 136 ? 5.458 1.134 -1.452 1.00 97.94 136 GLU A C 1
ATOM 1100 O O . GLU A 1 136 ? 5.721 1.392 -2.633 1.00 97.94 136 GLU A O 1
ATOM 1105 N N . LEU A 1 137 ? 4.239 1.285 -0.929 1.00 98.44 137 LEU A N 1
ATOM 1106 C CA . LEU A 1 137 ? 3.077 1.823 -1.631 1.00 98.44 137 LEU A CA 1
ATOM 1107 C C . LEU A 1 137 ? 2.591 3.097 -0.933 1.00 98.44 137 LEU A C 1
ATOM 1109 O O . LEU A 1 137 ? 2.151 3.052 0.217 1.00 98.44 137 LEU A O 1
ATOM 1113 N N . ASP A 1 138 ? 2.598 4.212 -1.659 1.00 98.56 138 ASP A N 1
ATOM 1114 C CA . ASP A 1 138 ? 2.186 5.516 -1.143 1.00 98.56 138 ASP A CA 1
ATOM 1115 C C . ASP A 1 138 ? 0.873 5.973 -1.785 1.00 98.56 138 ASP A C 1
ATOM 1117 O O . ASP A 1 138 ? 0.794 6.175 -2.995 1.00 98.56 138 ASP A O 1
ATOM 1121 N N . PHE A 1 139 ? -0.154 6.222 -0.980 1.00 98.56 139 PHE A N 1
ATOM 1122 C CA . PHE A 1 139 ? -1.478 6.673 -1.399 1.00 98.56 139 PHE A CA 1
ATOM 1123 C C . PHE A 1 139 ? -1.705 8.119 -0.946 1.00 98.56 139 PHE A C 1
ATOM 1125 O O . PHE A 1 139 ? -1.812 8.400 0.245 1.00 98.56 139 PHE A O 1
ATOM 1132 N N . ASN A 1 140 ? -1.789 9.056 -1.894 1.00 98.38 140 ASN A N 1
ATOM 1133 C CA . ASN A 1 140 ? -1.847 10.490 -1.597 1.00 98.38 140 ASN A CA 1
ATOM 1134 C C . ASN A 1 140 ? -3.044 11.172 -2.262 1.00 98.38 140 ASN A C 1
ATOM 1136 O O . ASN A 1 140 ? -3.112 11.253 -3.495 1.00 98.38 140 ASN A O 1
ATOM 1140 N N . ASN A 1 141 ? -3.931 11.763 -1.454 1.00 97.56 141 ASN A N 1
ATOM 1141 C CA . ASN A 1 141 ? -5.144 12.440 -1.931 1.00 97.56 141 ASN A CA 1
ATOM 1142 C C . ASN A 1 141 ? -5.999 11.505 -2.808 1.00 97.56 141 ASN A C 1
ATOM 1144 O O . ASN A 1 141 ? -6.249 11.796 -3.980 1.00 97.56 141 ASN A O 1
ATOM 1148 N N . ILE A 1 142 ? -6.370 10.351 -2.255 1.00 96.75 142 ILE A N 1
ATOM 1149 C CA . ILE A 1 142 ? -7.166 9.313 -2.927 1.00 96.75 142 ILE A CA 1
ATOM 1150 C C . ILE A 1 142 ? -8.507 9.183 -2.216 1.00 96.75 142 ILE A C 1
ATOM 1152 O O . ILE A 1 142 ? -8.563 9.369 -1.008 1.00 96.75 142 ILE A O 1
ATOM 1156 N N . GLU A 1 143 ? -9.600 8.883 -2.916 1.00 97.50 143 GLU A N 1
ATOM 1157 C CA . GLU A 1 143 ? -10.864 8.659 -2.201 1.00 97.50 143 GLU A CA 1
ATOM 1158 C C . GLU A 1 143 ? -10.825 7.318 -1.476 1.00 97.50 143 GLU A C 1
ATOM 1160 O O . GLU A 1 143 ? -10.867 7.296 -0.254 1.00 97.50 143 GLU A O 1
ATOM 1165 N N . THR A 1 144 ? -10.638 6.221 -2.199 1.00 98.38 144 THR A N 1
ATOM 1166 C CA . THR A 1 144 ? -10.634 4.874 -1.637 1.00 98.38 144 THR A CA 1
ATOM 1167 C C . THR A 1 144 ? -9.450 4.071 -2.159 1.00 98.38 144 THR A C 1
ATOM 1169 O O . THR A 1 144 ? -9.178 4.076 -3.363 1.00 98.38 144 THR A O 1
ATOM 1172 N N . PHE A 1 145 ? -8.782 3.315 -1.291 1.00 98.50 145 PHE A N 1
ATOM 1173 C CA . PHE A 1 145 ? -7.954 2.196 -1.737 1.00 98.50 145 PHE A CA 1
ATOM 1174 C C . PHE A 1 145 ? -8.359 0.898 -1.043 1.00 98.50 145 PHE A C 1
ATOM 1176 O O . PHE A 1 145 ? -8.818 0.896 0.099 1.00 98.50 145 PHE A O 1
ATOM 1183 N N . GLU A 1 146 ? -8.195 -0.209 -1.758 1.00 98.38 146 GLU A N 1
ATOM 1184 C CA . GLU A 1 146 ? -8.681 -1.511 -1.333 1.00 98.38 146 GLU A CA 1
ATOM 1185 C C . GLU A 1 146 ? -7.671 -2.620 -1.640 1.00 98.38 146 GLU A C 1
ATOM 1187 O O . GLU A 1 146 ? -7.183 -2.766 -2.764 1.00 98.38 146 GLU A O 1
ATOM 1192 N N . PHE A 1 147 ? -7.408 -3.418 -0.610 1.00 98.50 147 PHE A N 1
ATOM 1193 C CA . PHE A 1 147 ? -6.763 -4.719 -0.659 1.00 98.50 147 PHE A CA 1
ATOM 1194 C C . PHE A 1 147 ? -7.825 -5.762 -0.316 1.00 98.50 147 PHE A C 1
ATOM 1196 O O . PHE A 1 147 ? -8.256 -5.839 0.835 1.00 98.50 147 PHE A O 1
ATOM 1203 N N . ASN A 1 148 ? -8.282 -6.528 -1.306 1.00 97.88 148 ASN A N 1
ATOM 1204 C CA . ASN A 1 148 ? -9.376 -7.480 -1.126 1.00 97.88 148 ASN A CA 1
ATOM 1205 C C . ASN A 1 148 ? -8.990 -8.860 -1.653 1.00 97.88 148 ASN A C 1
ATOM 1207 O O . ASN A 1 148 ? -8.824 -9.044 -2.857 1.00 97.88 148 ASN A O 1
ATOM 1211 N N . GLY A 1 149 ? -8.841 -9.824 -0.744 1.00 97.81 149 GLY A N 1
ATOM 1212 C CA . GLY A 1 149 ? -8.515 -11.199 -1.118 1.00 97.81 149 GLY A CA 1
ATOM 1213 C C . GLY A 1 149 ? -7.074 -11.408 -1.585 1.00 97.81 149 GLY A C 1
ATOM 1214 O O . GLY A 1 149 ? -6.830 -12.360 -2.324 1.00 97.81 149 GLY A O 1
ATOM 1215 N N . ILE A 1 150 ? -6.127 -10.536 -1.214 1.00 98.06 150 ILE A N 1
ATOM 1216 C CA . ILE A 1 150 ? -4.743 -10.656 -1.691 1.00 98.06 150 ILE A CA 1
ATOM 1217 C C . ILE A 1 150 ? -3.838 -11.403 -0.709 1.00 98.06 150 ILE A C 1
ATOM 1219 O O . ILE A 1 150 ? -4.080 -11.418 0.497 1.00 98.06 150 ILE A O 1
ATOM 1223 N N . PHE A 1 151 ? -2.753 -11.974 -1.228 1.00 98.19 151 PHE A N 1
ATOM 1224 C CA . PHE A 1 151 ? -1.716 -12.643 -0.446 1.00 98.19 151 PHE A CA 1
ATOM 1225 C C . PHE A 1 151 ? -0.357 -11.980 -0.702 1.00 98.19 151 PHE A C 1
ATOM 1227 O O . PHE A 1 151 ? 0.113 -11.953 -1.837 1.00 98.19 151 PHE A O 1
ATOM 1234 N N . VAL A 1 152 ? 0.264 -11.441 0.350 1.00 98.06 152 VAL A N 1
ATOM 1235 C CA . VAL A 1 152 ? 1.557 -10.741 0.309 1.00 98.06 152 VAL A CA 1
ATOM 1236 C C . VAL A 1 152 ? 2.527 -11.447 1.250 1.00 98.06 152 VAL A C 1
ATOM 1238 O O . VAL A 1 152 ? 2.393 -11.363 2.471 1.00 98.06 152 VAL A O 1
ATOM 1241 N N . ASN A 1 153 ? 3.506 -12.145 0.678 1.00 97.19 153 ASN A N 1
ATOM 1242 C CA . ASN A 1 153 ? 4.487 -12.946 1.415 1.00 97.19 153 ASN A CA 1
ATOM 1243 C C . ASN A 1 153 ? 5.828 -12.243 1.681 1.00 97.19 153 ASN A C 1
ATOM 1245 O O . ASN A 1 153 ? 6.657 -12.759 2.421 1.00 97.19 153 ASN A O 1
ATOM 1249 N N . GLU A 1 154 ? 6.060 -11.072 1.097 1.00 97.69 154 GLU A N 1
ATOM 1250 C CA . GLU A 1 154 ? 7.263 -10.263 1.330 1.00 97.69 154 GLU A CA 1
ATOM 1251 C C . GLU A 1 154 ? 6.943 -9.046 2.208 1.00 97.69 154 GLU A C 1
ATOM 1253 O O . GLU A 1 154 ? 5.781 -8.788 2.534 1.00 97.69 154 GLU A O 1
ATOM 1258 N N . THR A 1 155 ? 7.973 -8.292 2.600 1.00 97.88 155 THR A N 1
ATOM 1259 C CA . THR A 1 155 ? 7.797 -7.089 3.419 1.00 97.88 155 THR A CA 1
ATOM 1260 C C . THR A 1 155 ? 7.019 -6.034 2.644 1.00 97.88 155 THR A C 1
ATOM 1262 O O . THR A 1 155 ? 7.381 -5.685 1.519 1.00 97.88 155 THR A O 1
ATOM 1265 N N . ILE A 1 156 ? 5.971 -5.481 3.251 1.00 98.19 156 ILE A N 1
ATOM 1266 C CA . ILE A 1 156 ? 5.176 -4.408 2.649 1.00 98.19 156 ILE A CA 1
ATOM 1267 C C . ILE A 1 156 ? 5.040 -3.212 3.594 1.00 98.19 156 ILE A C 1
ATOM 1269 O O . ILE A 1 156 ? 4.795 -3.357 4.794 1.00 98.19 156 ILE A O 1
ATOM 1273 N N . LYS A 1 157 ? 5.191 -2.017 3.024 1.00 98.38 157 LYS A N 1
ATOM 1274 C CA . LYS A 1 157 ? 4.918 -0.726 3.648 1.00 98.38 157 LYS A CA 1
ATOM 1275 C C . LYS A 1 157 ? 3.837 -0.005 2.856 1.00 98.38 157 LYS A C 1
ATOM 1277 O O . LYS A 1 157 ? 3.870 0.040 1.629 1.00 98.38 157 LYS A O 1
ATOM 1282 N N . ILE A 1 158 ? 2.863 0.536 3.569 1.00 98.56 158 ILE A N 1
ATOM 1283 C CA . ILE A 1 158 ? 1.718 1.254 3.032 1.00 98.56 158 ILE A CA 1
ATOM 1284 C C . ILE A 1 158 ? 1.627 2.573 3.774 1.00 98.56 158 ILE A C 1
ATOM 1286 O O . ILE A 1 158 ? 1.314 2.599 4.963 1.00 98.56 158 ILE A O 1
ATOM 1290 N N . ASN A 1 159 ? 1.847 3.666 3.059 1.00 98.69 159 ASN A N 1
ATOM 1291 C CA . ASN A 1 159 ? 1.631 5.003 3.581 1.00 98.69 159 ASN A CA 1
ATOM 1292 C C . ASN A 1 159 ? 0.410 5.587 2.885 1.00 98.69 159 ASN A C 1
ATOM 1294 O O . ASN A 1 159 ? 0.376 5.676 1.662 1.00 98.69 159 ASN A O 1
ATOM 1298 N N . ALA A 1 160 ? -0.595 6.012 3.637 1.00 98.56 160 ALA A N 1
ATOM 1299 C CA . ALA A 1 160 ? -1.773 6.646 3.075 1.00 98.56 160 ALA A CA 1
ATOM 1300 C C . ALA A 1 160 ? -2.072 7.955 3.795 1.00 98.56 160 ALA A C 1
ATOM 1302 O O . ALA A 1 160 ? -2.195 7.986 5.016 1.00 98.56 160 ALA A O 1
ATOM 1303 N N . THR A 1 161 ? -2.172 9.043 3.035 1.00 98.50 161 THR A N 1
ATOM 1304 C CA . THR A 1 161 ? -2.394 10.390 3.570 1.00 98.50 161 THR A CA 1
ATOM 1305 C C . THR A 1 161 ? -3.503 11.097 2.805 1.00 98.50 161 THR A C 1
ATOM 1307 O O . THR A 1 161 ? -3.508 11.112 1.569 1.00 98.50 161 THR A O 1
ATOM 1310 N N . ASN A 1 162 ? -4.406 11.737 3.554 1.00 97.94 162 ASN A N 1
ATOM 1311 C CA . ASN A 1 162 ? -5.561 12.472 3.034 1.00 97.94 162 ASN A CA 1
ATOM 1312 C C . ASN A 1 162 ? -6.429 11.577 2.147 1.00 97.94 162 ASN A C 1
ATOM 1314 O O . ASN A 1 162 ? -6.548 11.796 0.939 1.00 97.94 162 ASN A O 1
ATOM 1318 N N . ILE A 1 163 ? -7.004 10.546 2.753 1.00 97.44 163 ILE A N 1
ATOM 1319 C CA . ILE A 1 163 ? -7.873 9.597 2.058 1.00 97.44 163 ILE A CA 1
ATOM 1320 C C . ILE A 1 163 ? -9.296 9.651 2.611 1.00 97.44 163 ILE A C 1
ATOM 1322 O O . ILE A 1 163 ? -9.505 10.117 3.728 1.00 97.44 163 ILE A O 1
ATOM 1326 N N . LYS A 1 164 ? -10.298 9.181 1.863 1.00 98.06 164 LYS A N 1
ATOM 1327 C CA . LYS A 1 164 ? -11.614 8.932 2.471 1.00 98.06 164 LYS A CA 1
ATOM 1328 C C . LYS A 1 164 ? -11.593 7.561 3.138 1.00 98.06 164 LYS A C 1
ATOM 1330 O O . LYS A 1 164 ? -11.643 7.511 4.360 1.00 98.06 164 LYS A O 1
ATOM 1335 N N . ASP A 1 165 ? -11.389 6.495 2.375 1.00 98.56 165 ASP A N 1
ATOM 1336 C CA . ASP A 1 165 ? -11.578 5.124 2.846 1.00 98.56 165 ASP A CA 1
ATOM 1337 C C . ASP A 1 165 ? -10.346 4.237 2.565 1.00 98.56 165 ASP A C 1
ATOM 1339 O O . ASP A 1 165 ? -9.826 4.196 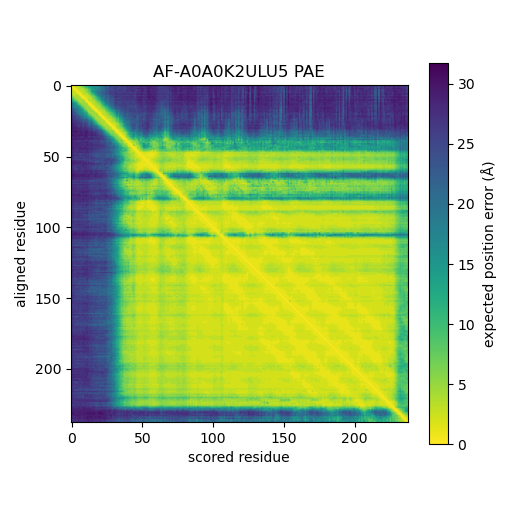1.447 1.00 98.56 165 ASP A O 1
ATOM 1343 N N . ALA A 1 166 ? -9.877 3.505 3.575 1.00 98.62 166 ALA A N 1
ATOM 1344 C CA . ALA A 1 166 ? -8.821 2.494 3.456 1.00 98.62 166 ALA A CA 1
ATOM 1345 C C . ALA A 1 166 ? -9.365 1.117 3.827 1.00 98.62 166 ALA A C 1
ATOM 1347 O O . ALA A 1 166 ? -9.807 0.922 4.960 1.00 98.62 166 ALA A O 1
ATOM 1348 N N . HIS A 1 167 ? -9.308 0.155 2.906 1.00 98.75 167 HIS A N 1
ATOM 1349 C CA . HIS A 1 167 ? -9.865 -1.181 3.115 1.00 98.75 167 HIS A CA 1
ATOM 1350 C C . HIS A 1 167 ? -8.802 -2.281 2.998 1.00 98.75 167 HIS A C 1
ATOM 1352 O O . HIS A 1 167 ? -8.152 -2.429 1.964 1.00 98.75 167 HIS A O 1
ATOM 1358 N N . PHE A 1 168 ? -8.700 -3.107 4.038 1.00 98.44 168 PHE A N 1
ATOM 1359 C CA . PHE A 1 168 ? -7.923 -4.345 4.081 1.00 98.44 168 PHE A CA 1
ATOM 1360 C C . PHE A 1 168 ? -8.870 -5.494 4.423 1.00 98.44 168 PHE A C 1
ATOM 1362 O O . PHE A 1 168 ? -9.229 -5.689 5.583 1.00 98.44 168 PHE A O 1
ATOM 1369 N N . ILE A 1 169 ? -9.340 -6.208 3.405 1.00 98.62 169 ILE A N 1
ATOM 1370 C CA . ILE A 1 169 ? -10.430 -7.179 3.518 1.00 98.62 169 ILE A CA 1
ATOM 1371 C C . ILE A 1 169 ? -9.934 -8.541 3.041 1.00 98.62 169 ILE A C 1
ATOM 1373 O O . ILE A 1 169 ? -9.354 -8.645 1.959 1.00 98.62 169 ILE A O 1
ATOM 1377 N N . LYS A 1 170 ? -10.173 -9.599 3.826 1.00 98.44 170 LYS A N 1
ATOM 1378 C CA . LYS A 1 170 ? -9.880 -10.995 3.438 1.00 98.44 170 LYS A CA 1
ATOM 1379 C C . LYS A 1 170 ? -8.456 -11.202 2.905 1.00 98.44 170 LYS A C 1
ATOM 1381 O O . LYS A 1 170 ? -8.240 -12.022 2.018 1.00 98.44 170 LYS A O 1
ATOM 1386 N N . SER A 1 171 ? -7.500 -10.416 3.390 1.00 98.69 171 SER A N 1
ATOM 1387 C CA . SER A 1 171 ? -6.138 -10.381 2.857 1.00 98.69 171 SER A CA 1
ATOM 1388 C C . SER A 1 171 ? -5.151 -11.018 3.831 1.00 98.69 171 SER A C 1
ATOM 1390 O O . SER A 1 171 ? -5.408 -11.108 5.031 1.00 98.69 171 SER A O 1
ATOM 1392 N N . HIS A 1 172 ? -4.017 -11.472 3.311 1.00 98.62 172 HIS A N 1
ATOM 1393 C CA . HIS A 1 172 ? -2.946 -12.103 4.072 1.00 98.62 172 HIS A CA 1
ATOM 1394 C C . HIS A 1 172 ? -1.656 -11.305 3.893 1.00 98.62 172 HIS A C 1
ATOM 1396 O O . HIS A 1 172 ? -1.207 -11.111 2.763 1.00 98.62 172 HIS A O 1
ATOM 1402 N N . PHE A 1 173 ? -1.034 -10.906 5.001 1.00 98.56 173 PHE A N 1
ATOM 1403 C CA . PHE A 1 173 ? 0.254 -10.215 5.015 1.00 98.56 173 PHE A CA 1
ATOM 1404 C C . PHE A 1 173 ? 1.246 -10.951 5.928 1.00 98.56 173 PHE A C 1
ATOM 1406 O O . PHE A 1 173 ? 0.971 -11.131 7.116 1.00 98.56 173 PHE A O 1
ATOM 1413 N N . GLU A 1 174 ? 2.382 -11.398 5.383 1.00 97.50 174 GLU A N 1
ATOM 1414 C CA . GLU A 1 174 ? 3.360 -12.210 6.131 1.00 97.50 174 GLU A CA 1
ATOM 1415 C C . GLU A 1 174 ? 4.467 -11.426 6.827 1.00 97.50 174 GLU A C 1
ATOM 1417 O O . GLU A 1 174 ? 5.068 -11.973 7.745 1.00 97.50 174 GLU A O 1
ATOM 1422 N N . HIS A 1 175 ? 4.793 -10.216 6.375 1.00 97.69 175 HIS A N 1
ATOM 1423 C CA . HIS A 1 175 ? 5.902 -9.438 6.921 1.00 97.69 175 HIS A CA 1
ATOM 1424 C C . HIS A 1 175 ? 5.530 -7.955 6.905 1.00 97.69 175 HIS A C 1
ATOM 1426 O O . HIS A 1 175 ? 5.442 -7.333 5.843 1.00 97.69 175 HIS A O 1
ATOM 1432 N N . ILE A 1 176 ? 5.297 -7.377 8.085 1.00 98.06 176 ILE A N 1
ATOM 1433 C CA . ILE A 1 176 ? 5.016 -5.943 8.221 1.00 98.06 176 ILE A CA 1
ATOM 1434 C C . ILE A 1 176 ? 5.912 -5.359 9.319 1.00 98.06 176 ILE A C 1
ATOM 1436 O O . ILE A 1 176 ? 5.831 -5.805 10.468 1.00 98.06 176 ILE A O 1
ATOM 1440 N N . PRO A 1 177 ? 6.754 -4.361 8.998 1.00 97.50 177 PRO A N 1
ATOM 1441 C CA . PRO A 1 177 ? 7.626 -3.733 9.978 1.00 97.50 177 PRO A CA 1
ATOM 1442 C C . PRO A 1 177 ? 6.833 -2.822 10.926 1.00 97.50 177 PRO A C 1
ATOM 1444 O O . PRO A 1 177 ? 5.641 -2.565 10.740 1.00 97.50 177 PRO A O 1
ATOM 1447 N N . THR A 1 178 ? 7.504 -2.279 11.944 1.00 97.00 178 THR A N 1
ATOM 1448 C CA . THR A 1 178 ? 6.906 -1.252 12.808 1.00 97.00 178 THR A CA 1
ATOM 1449 C C . THR A 1 178 ? 6.459 -0.068 11.955 1.00 97.00 178 THR A C 1
ATOM 1451 O O . THR A 1 178 ? 7.220 0.404 11.112 1.00 97.00 178 THR A O 1
ATOM 1454 N N . HIS A 1 179 ? 5.228 0.404 12.168 1.00 96.94 179 HIS A N 1
ATOM 1455 C CA . HIS A 1 179 ? 4.596 1.444 11.347 1.00 96.94 179 HIS A CA 1
ATOM 1456 C C . HIS A 1 179 ? 4.547 1.123 9.845 1.00 96.94 179 HIS A C 1
ATOM 1458 O O . HIS A 1 179 ? 4.477 2.035 9.022 1.00 96.94 179 HIS A O 1
ATOM 1464 N N . GLY A 1 180 ? 4.573 -0.163 9.478 1.00 97.44 180 GLY A N 1
ATOM 1465 C CA . GLY A 1 180 ? 4.491 -0.578 8.087 1.00 97.44 180 GLY A CA 1
ATOM 1466 C C . GLY A 1 180 ? 3.216 -0.088 7.413 1.00 97.44 180 GLY A C 1
ATOM 1467 O O . GLY A 1 180 ? 3.283 0.305 6.260 1.00 97.44 180 GLY A O 1
ATOM 1468 N N . PHE A 1 181 ? 2.079 -0.040 8.110 1.00 98.44 181 PHE A N 1
ATOM 1469 C CA . PHE A 1 181 ? 0.837 0.560 7.618 1.00 98.44 181 PHE A CA 1
ATOM 1470 C C . PHE A 1 181 ? 0.584 1.871 8.354 1.00 98.44 181 PHE A C 1
ATOM 1472 O O . PHE A 1 181 ? 0.166 1.872 9.508 1.00 98.44 181 PHE A O 1
ATOM 1479 N N . THR A 1 182 ? 0.819 2.992 7.687 1.00 98.50 182 THR A N 1
ATOM 1480 C CA . THR A 1 182 ? 0.609 4.327 8.242 1.00 98.50 182 THR A CA 1
ATOM 1481 C C . THR A 1 182 ? -0.557 5.004 7.529 1.00 98.50 182 THR A C 1
ATOM 1483 O O . THR A 1 182 ? -0.450 5.352 6.356 1.00 98.50 182 THR A O 1
ATOM 1486 N N . ILE A 1 183 ? -1.669 5.208 8.237 1.00 98.38 183 ILE A N 1
ATOM 1487 C CA . ILE A 1 183 ? -2.902 5.808 7.711 1.00 98.38 183 ILE A CA 1
ATOM 1488 C C . ILE A 1 183 ? -3.144 7.146 8.412 1.00 98.38 183 ILE A C 1
ATOM 1490 O O . ILE A 1 183 ? -3.354 7.182 9.623 1.00 98.38 183 ILE A O 1
ATOM 1494 N N . LYS A 1 184 ? -3.107 8.247 7.657 1.00 98.12 184 LYS A N 1
ATOM 1495 C CA . LYS A 1 184 ? -3.225 9.614 8.178 1.00 98.12 184 LYS A CA 1
ATOM 1496 C C . LYS A 1 184 ? -4.359 10.379 7.513 1.00 98.12 184 LYS A C 1
ATOM 1498 O O . LYS A 1 184 ? -4.493 10.344 6.286 1.00 98.12 184 LYS A O 1
ATOM 1503 N N . ASN A 1 185 ? -5.105 11.150 8.302 1.00 96.88 185 ASN A N 1
ATOM 1504 C CA . ASN A 1 185 ? -6.186 12.012 7.813 1.00 96.88 185 ASN A CA 1
ATOM 1505 C C . ASN A 1 185 ? -7.215 11.239 6.969 1.00 96.88 185 ASN A C 1
ATOM 1507 O O . ASN A 1 185 ? -7.574 11.678 5.873 1.00 96.88 185 ASN A O 1
ATOM 1511 N N . ALA A 1 186 ? -7.639 10.065 7.442 1.00 97.50 186 ALA A N 1
ATOM 1512 C CA . ALA A 1 186 ? -8.652 9.258 6.770 1.00 97.50 186 ALA A CA 1
ATOM 1513 C C . ALA A 1 186 ? -10.062 9.531 7.320 1.00 97.50 186 ALA A C 1
ATOM 1515 O O . ALA A 1 186 ? -10.240 9.933 8.474 1.00 97.50 186 ALA A O 1
ATOM 1516 N N . LYS A 1 187 ? -11.103 9.299 6.517 1.00 97.00 187 LYS A N 1
ATOM 1517 C CA . LYS A 1 187 ? -12.474 9.247 7.044 1.00 97.00 187 LYS A CA 1
ATOM 1518 C C . LYS A 1 187 ? -12.709 7.895 7.714 1.00 97.00 187 LYS A C 1
ATOM 1520 O O . LYS A 1 187 ? -13.013 7.874 8.901 1.00 97.00 187 LYS A O 1
ATOM 1525 N N . ASP A 1 188 ? -12.493 6.802 6.995 1.00 98.00 188 ASP A N 1
ATOM 1526 C CA . ASP A 1 188 ? -12.754 5.448 7.470 1.00 98.00 188 ASP A CA 1
ATOM 1527 C C . ASP A 1 188 ? -11.552 4.524 7.178 1.00 98.00 188 ASP A C 1
ATOM 1529 O O . ASP A 1 188 ? -11.016 4.488 6.070 1.00 98.00 188 ASP A O 1
ATOM 1533 N N . LEU A 1 189 ? -11.121 3.755 8.179 1.00 98.25 189 LEU A N 1
ATOM 1534 C CA . LEU A 1 189 ? -10.202 2.625 8.031 1.00 98.25 189 LEU A CA 1
ATOM 1535 C C . LEU A 1 189 ? -10.937 1.338 8.405 1.00 98.25 189 LEU A C 1
ATOM 1537 O O . LEU A 1 189 ? -11.410 1.195 9.532 1.00 98.25 189 LEU A O 1
ATOM 1541 N N . LEU A 1 190 ? -10.981 0.385 7.476 1.00 98.44 190 LEU A N 1
ATOM 1542 C CA . LEU A 1 190 ? -11.550 -0.943 7.667 1.00 98.44 190 LEU A CA 1
ATOM 1543 C C . LEU A 1 190 ? -10.466 -2.010 7.515 1.00 98.44 190 LEU A C 1
ATOM 1545 O O . LEU A 1 190 ? -9.917 -2.198 6.430 1.00 98.44 190 LEU A O 1
ATOM 1549 N N . VAL A 1 191 ? -10.218 -2.761 8.583 1.00 98.12 191 VAL A N 1
ATOM 1550 C CA . VAL A 1 191 ? -9.389 -3.971 8.570 1.00 98.12 191 VAL A CA 1
ATOM 1551 C C . VAL A 1 191 ? -10.281 -5.136 8.971 1.00 98.12 191 VAL A C 1
ATOM 1553 O O . VAL A 1 191 ? -10.726 -5.217 10.119 1.00 98.12 191 VAL A O 1
ATOM 1556 N N . LYS A 1 192 ? -10.602 -6.016 8.026 1.00 98.44 192 LYS A N 1
ATOM 1557 C CA . LYS A 1 192 ? -11.618 -7.048 8.221 1.00 98.44 192 LYS A CA 1
ATOM 1558 C C . LYS A 1 192 ? -11.200 -8.409 7.680 1.00 98.44 192 LYS A C 1
ATOM 1560 O O . LYS A 1 192 ? -10.693 -8.510 6.562 1.00 98.44 192 LYS A O 1
ATOM 1565 N N . ASP A 1 193 ? -11.487 -9.453 8.456 1.00 98.31 193 ASP A N 1
ATOM 1566 C CA . ASP A 1 193 ? -11.336 -10.864 8.076 1.00 98.31 193 ASP A CA 1
ATOM 1567 C C . ASP A 1 193 ? -9.947 -11.193 7.489 1.00 98.31 193 ASP A C 1
ATOM 1569 O O . ASP A 1 193 ? -9.823 -12.017 6.586 1.00 98.31 193 ASP A O 1
ATOM 1573 N N . SER A 1 194 ? -8.902 -10.496 7.945 1.00 98.56 194 SER A N 1
ATOM 1574 C CA . SER A 1 194 ? -7.546 -10.570 7.392 1.00 98.56 194 SER A CA 1
ATOM 1575 C C . SER A 1 194 ? -6.575 -11.282 8.338 1.00 98.56 194 SER A C 1
ATOM 1577 O O . SER A 1 194 ? -6.765 -11.321 9.556 1.00 98.56 194 SER A O 1
ATOM 1579 N N . TYR A 1 195 ? -5.512 -11.851 7.774 1.00 98.44 195 TYR A N 1
ATOM 1580 C CA . TYR A 1 195 ? -4.495 -12.617 8.491 1.00 98.44 195 TYR A CA 1
ATOM 1581 C C . TYR A 1 195 ? -3.139 -11.907 8.435 1.00 98.44 195 TYR A C 1
ATOM 1583 O O . TYR A 1 195 ? -2.638 -11.588 7.357 1.00 98.44 195 TYR A O 1
ATOM 1591 N N . PHE A 1 196 ? -2.536 -11.687 9.601 1.00 98.38 196 PHE A N 1
ATOM 1592 C CA . PHE A 1 196 ? -1.263 -10.992 9.756 1.00 98.38 196 PHE A CA 1
ATOM 1593 C C . PHE A 1 196 ? -0.265 -11.892 10.486 1.00 98.38 196 PHE A C 1
ATOM 1595 O O . PHE A 1 196 ? -0.485 -12.286 11.635 1.00 98.38 196 PHE A O 1
ATOM 1602 N N . ARG A 1 197 ? 0.851 -12.203 9.828 1.00 96.94 197 ARG A N 1
ATOM 1603 C CA . ARG A 1 197 ? 1.934 -13.049 10.351 1.00 96.94 197 ARG A CA 1
ATOM 1604 C C . ARG A 1 197 ? 3.255 -12.283 10.326 1.00 96.94 197 ARG A C 1
ATOM 1606 O O . ARG A 1 197 ? 3.341 -11.283 9.636 1.00 96.94 197 ARG A O 1
ATOM 1613 N N . HIS A 1 198 ? 4.212 -12.702 11.162 1.00 96.31 198 HIS A N 1
ATOM 1614 C CA . HIS A 1 198 ? 5.534 -12.076 11.368 1.00 96.31 198 HIS A CA 1
ATOM 1615 C C . HIS A 1 198 ? 5.511 -10.539 11.293 1.00 96.31 198 HIS A C 1
ATOM 1617 O O . HIS A 1 198 ? 6.289 -9.904 10.583 1.00 96.31 198 HIS A O 1
ATOM 1623 N N . VAL A 1 199 ? 4.569 -9.947 12.026 1.00 96.31 199 VAL A N 1
ATOM 1624 C CA . VAL A 1 199 ? 4.410 -8.499 12.114 1.00 96.31 199 VAL A CA 1
ATOM 1625 C C . VAL A 1 199 ? 5.085 -7.970 13.368 1.00 96.31 199 VAL A C 1
ATOM 1627 O O . VAL A 1 199 ? 5.008 -8.580 14.439 1.00 96.31 199 VAL A O 1
ATOM 1630 N N . GLU A 1 200 ? 5.712 -6.811 13.238 1.00 96.25 200 GLU A N 1
ATOM 1631 C CA . GLU A 1 200 ? 6.274 -6.086 14.369 1.00 96.25 200 GLU A CA 1
ATOM 1632 C C . GLU A 1 200 ? 5.169 -5.421 15.211 1.00 96.25 200 GLU A C 1
ATOM 1634 O O . GLU A 1 200 ? 4.075 -5.139 14.713 1.00 96.25 200 GLU A O 1
ATOM 1639 N N . PRO A 1 201 ? 5.415 -5.103 16.492 1.00 94.88 201 PRO A N 1
ATOM 1640 C CA . PRO A 1 201 ? 4.472 -4.326 17.289 1.00 94.88 201 PRO A CA 1
ATOM 1641 C C . PRO A 1 201 ? 4.156 -2.970 16.644 1.00 94.88 201 PRO A C 1
ATOM 1643 O O . PRO A 1 201 ? 5.043 -2.307 16.103 1.00 94.88 201 PRO A O 1
ATOM 1646 N N . ARG A 1 202 ? 2.908 -2.502 16.781 1.00 95.38 202 ARG A N 1
ATOM 1647 C CA . ARG A 1 202 ? 2.437 -1.201 16.261 1.00 95.38 202 ARG A CA 1
ATOM 1648 C C . ARG A 1 202 ? 2.657 -1.053 14.750 1.00 95.38 202 ARG A C 1
ATOM 1650 O O . ARG A 1 202 ? 3.012 0.028 14.268 1.00 95.38 202 ARG A O 1
ATOM 1657 N N . PHE A 1 203 ? 2.490 -2.144 14.004 1.00 96.94 203 PHE A N 1
ATOM 1658 C CA . PHE A 1 203 ? 2.645 -2.128 12.555 1.00 96.94 203 PHE A CA 1
ATOM 1659 C C . PHE A 1 203 ? 1.556 -1.304 11.860 1.00 96.94 203 PHE A C 1
ATOM 1661 O O . PHE A 1 203 ? 1.849 -0.715 10.827 1.00 96.94 203 PHE A O 1
ATOM 1668 N N . ILE A 1 204 ? 0.349 -1.189 12.436 1.00 97.50 204 ILE A N 1
ATOM 1669 C CA . ILE A 1 204 ? -0.675 -0.244 11.967 1.00 97.50 204 ILE A CA 1
ATOM 1670 C C . ILE A 1 204 ? -0.627 1.013 12.832 1.00 97.50 204 ILE A C 1
ATOM 1672 O O . ILE A 1 204 ? -1.010 0.985 14.001 1.00 97.50 204 ILE A O 1
ATOM 1676 N N . LEU A 1 205 ? -0.174 2.119 12.254 1.00 97.62 205 LEU A N 1
ATOM 1677 C CA . LEU A 1 205 ? -0.238 3.450 12.837 1.00 97.62 205 LEU A CA 1
ATOM 1678 C C . LEU A 1 205 ? -1.381 4.228 12.184 1.00 97.62 205 LEU A C 1
ATOM 1680 O O . LEU A 1 205 ? -1.374 4.462 10.977 1.00 97.62 205 LEU A 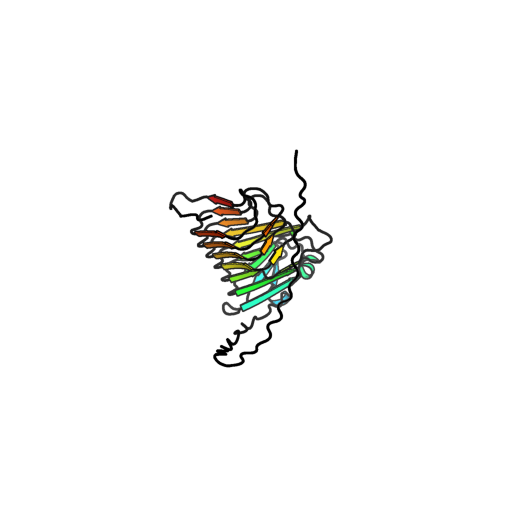O 1
ATOM 1684 N N . VAL A 1 206 ? -2.341 4.657 12.995 1.00 97.56 206 VAL A N 1
ATOM 1685 C CA . VAL A 1 206 ? -3.479 5.459 12.548 1.00 97.56 206 VAL A CA 1
ATOM 1686 C C . VAL A 1 206 ? -3.411 6.831 13.201 1.00 97.56 206 VAL A C 1
ATOM 1688 O O . VAL A 1 206 ? -3.367 6.925 14.426 1.00 97.56 206 VAL A O 1
ATOM 1691 N N . GLU A 1 207 ? -3.409 7.888 12.395 1.00 96.75 207 GLU A N 1
ATOM 1692 C CA . GLU A 1 207 ? -3.355 9.279 12.854 1.00 96.75 207 GLU A CA 1
ATOM 1693 C C . GLU A 1 207 ? -4.523 10.066 12.241 1.00 96.75 207 GLU A C 1
ATOM 1695 O O . GLU A 1 207 ? -4.830 9.921 11.055 1.00 96.75 207 GLU A O 1
ATOM 1700 N N . ASP A 1 208 ? -5.206 10.876 13.053 1.00 95.12 208 ASP A N 1
ATOM 1701 C CA . ASP A 1 208 ? -6.243 11.821 12.599 1.00 95.12 208 ASP A CA 1
ATOM 1702 C C . ASP A 1 208 ? -7.331 11.199 11.698 1.00 95.12 208 ASP A C 1
ATOM 1704 O O . ASP A 1 208 ? -7.824 11.810 10.748 1.00 95.12 208 ASP A O 1
ATOM 1708 N N . THR A 1 209 ? -7.705 9.951 11.984 1.00 94.62 209 THR A N 1
ATOM 1709 C CA . THR A 1 209 ? -8.687 9.184 11.206 1.00 94.62 209 THR A CA 1
ATOM 1710 C C . THR A 1 209 ? -10.023 9.116 11.929 1.00 94.62 209 THR A C 1
ATOM 1712 O O . THR A 1 209 ? -10.048 8.786 13.111 1.00 94.62 209 THR A O 1
ATOM 1715 N N . LYS A 1 210 ? -11.136 9.401 11.235 1.00 94.81 210 LYS A N 1
ATOM 1716 C CA . LYS A 1 210 ? -12.440 9.576 11.902 1.00 94.81 210 LYS A CA 1
ATOM 1717 C C . LYS A 1 210 ? -13.106 8.281 12.382 1.00 94.81 210 LYS A C 1
ATOM 1719 O O . LYS A 1 210 ? -13.975 8.312 13.251 1.00 94.81 210 LYS A O 1
ATOM 1724 N N . SER A 1 211 ? -12.788 7.152 11.779 1.00 95.50 211 SER A N 1
ATOM 1725 C CA . SER A 1 211 ? -13.400 5.876 12.124 1.00 95.50 211 SER A CA 1
ATOM 1726 C C . SER A 1 211 ? -12.421 4.763 11.823 1.00 95.50 211 SER A C 1
ATOM 1728 O O . SER A 1 211 ? -11.808 4.735 10.757 1.00 95.50 211 SER A O 1
ATOM 1730 N N . VAL A 1 212 ? -12.271 3.848 12.772 1.00 96.25 212 VAL A N 1
ATOM 1731 C CA . VAL A 1 212 ? -11.386 2.696 12.651 1.00 96.25 212 VAL A CA 1
ATOM 1732 C C . VAL A 1 212 ? -12.187 1.474 13.061 1.00 96.25 212 VAL A C 1
ATOM 1734 O O . VAL A 1 212 ? -12.589 1.359 14.218 1.00 96.25 212 VAL A O 1
ATOM 1737 N N . LEU A 1 213 ? -12.427 0.576 12.108 1.00 96.88 213 LEU A N 1
ATOM 1738 C CA . LEU A 1 213 ? -13.096 -0.695 12.338 1.00 96.88 213 LEU A CA 1
ATOM 1739 C C . LEU A 1 213 ? -12.123 -1.836 12.071 1.00 96.88 213 LEU A C 1
ATOM 1741 O O . LEU A 1 213 ? -11.647 -2.021 10.951 1.00 96.88 213 LEU A O 1
ATOM 1745 N N . VAL A 1 214 ? -11.854 -2.615 13.112 1.00 96.38 214 VAL A N 1
ATOM 1746 C CA . VAL A 1 214 ? -10.920 -3.735 13.072 1.00 96.38 214 VAL A CA 1
ATOM 1747 C C . VAL A 1 214 ? -11.651 -4.965 13.591 1.00 96.38 214 VAL A C 1
ATOM 1749 O O . VAL A 1 214 ? -11.898 -5.063 14.783 1.00 96.38 214 VAL A O 1
ATOM 1752 N N . MET A 1 215 ? -12.036 -5.893 12.712 1.00 96.88 215 MET A N 1
ATOM 1753 C CA . MET A 1 215 ? -12.868 -7.042 13.102 1.00 96.88 215 MET A CA 1
ATOM 1754 C C . MET A 1 215 ? -12.518 -8.336 12.371 1.00 96.88 215 MET A C 1
ATOM 1756 O O . MET A 1 215 ? -12.165 -8.322 11.197 1.00 96.88 215 MET A O 1
ATOM 1760 N N . GLY A 1 216 ? -12.646 -9.471 13.063 1.00 96.75 216 GLY A N 1
ATOM 1761 C CA . GLY A 1 216 ? -12.465 -10.797 12.456 1.00 96.75 216 GLY A CA 1
ATOM 1762 C C . GLY A 1 216 ? -11.037 -11.098 11.986 1.00 96.75 216 GLY A C 1
ATOM 1763 O O . GLY A 1 216 ? -10.833 -12.027 11.214 1.00 96.75 216 GLY A O 1
ATOM 1764 N N . ASN A 1 217 ? -10.044 -10.316 12.420 1.00 97.25 217 ASN A N 1
ATOM 1765 C CA . ASN A 1 217 ? -8.658 -10.478 11.983 1.00 97.25 217 ASN A CA 1
ATOM 1766 C C . ASN A 1 217 ? -7.871 -11.404 12.914 1.00 97.25 217 ASN A C 1
ATOM 1768 O O . ASN A 1 217 ? -8.079 -11.405 14.128 1.00 97.25 217 ASN A O 1
ATOM 1772 N N . GLN A 1 218 ? -6.886 -12.105 12.358 1.00 97.69 218 GLN A N 1
ATOM 1773 C CA . GLN A 1 218 ? -5.884 -12.837 13.127 1.00 97.69 218 GLN A CA 1
ATOM 1774 C C . GLN A 1 218 ? -4.575 -12.039 13.151 1.00 97.69 218 GLN A C 1
ATOM 1776 O O . GLN A 1 218 ? -3.850 -12.002 12.159 1.00 97.69 218 GLN A O 1
ATOM 1781 N N . MET A 1 219 ? -4.286 -11.384 14.278 1.00 96.31 219 MET A N 1
ATOM 1782 C CA . MET A 1 219 ? -3.094 -10.545 14.477 1.00 96.31 219 MET A CA 1
ATOM 1783 C C . MET A 1 219 ? -2.697 -10.461 15.965 1.00 96.31 219 MET A C 1
ATOM 1785 O O . MET A 1 219 ? -3.508 -10.807 16.827 1.00 96.31 219 MET A O 1
ATOM 1789 N N . PRO A 1 220 ? -1.476 -9.999 16.300 1.00 92.81 220 PRO A N 1
ATOM 1790 C CA . PRO A 1 220 ? -1.050 -9.810 17.689 1.00 92.81 220 PRO A CA 1
ATOM 1791 C C . PRO A 1 220 ? -1.853 -8.738 18.446 1.00 92.81 220 PRO A C 1
ATOM 1793 O O . PRO A 1 220 ? -2.339 -7.779 17.852 1.00 92.81 220 PRO A O 1
ATOM 1796 N N . ILE A 1 221 ? -1.897 -8.838 19.781 1.00 87.62 221 ILE A N 1
ATOM 1797 C CA . ILE A 1 221 ? -2.649 -7.919 20.669 1.00 87.62 221 ILE A CA 1
ATOM 1798 C C . ILE A 1 221 ? -2.191 -6.451 20.524 1.00 87.62 221 ILE A C 1
ATOM 1800 O O . ILE A 1 221 ? -2.997 -5.536 20.650 1.00 87.62 221 ILE A O 1
ATOM 1804 N N . ASN A 1 222 ? -0.919 -6.216 20.179 1.00 90.06 222 ASN A N 1
ATOM 1805 C CA . ASN A 1 222 ? -0.323 -4.878 20.038 1.00 90.06 222 ASN A CA 1
ATOM 1806 C C . ASN A 1 222 ? -0.153 -4.445 18.568 1.00 90.06 222 ASN A C 1
ATOM 1808 O O . ASN A 1 222 ? 0.795 -3.732 18.233 1.00 90.06 222 ASN A O 1
ATOM 1812 N N . ALA A 1 223 ? -1.027 -4.921 17.680 1.00 91.25 223 ALA A N 1
ATOM 1813 C CA . ALA A 1 223 ? -0.967 -4.660 16.243 1.00 91.25 223 ALA A CA 1
ATOM 1814 C C . ALA A 1 223 ? -1.192 -3.183 15.875 1.00 91.25 223 ALA A C 1
ATOM 1816 O O . ALA A 1 223 ? -0.500 -2.642 15.009 1.00 91.25 223 ALA A O 1
ATOM 1817 N N . VAL A 1 224 ? -2.152 -2.534 16.541 1.00 92.00 224 VAL A N 1
ATOM 1818 C CA . VAL A 1 224 ? -2.692 -1.231 16.137 1.00 92.00 224 VAL A CA 1
ATOM 1819 C C . VAL A 1 224 ? -2.350 -0.159 17.165 1.00 92.00 224 VAL A C 1
ATOM 1821 O O . VAL A 1 224 ? -2.605 -0.319 18.357 1.00 92.00 224 VAL A O 1
ATOM 1824 N N . GLN A 1 225 ? -1.803 0.959 16.695 1.00 93.81 225 GLN A N 1
ATOM 1825 C CA . GLN A 1 225 ? -1.616 2.181 17.464 1.00 93.81 225 GLN A CA 1
ATOM 1826 C C . GLN A 1 225 ? -2.455 3.296 16.844 1.00 93.81 225 GLN A C 1
ATOM 1828 O O . GLN A 1 225 ? -2.240 3.679 15.697 1.00 93.81 225 GLN A O 1
ATOM 1833 N N . ILE A 1 226 ? -3.373 3.852 17.630 1.00 92.31 226 ILE A N 1
ATOM 1834 C CA . ILE A 1 226 ? -4.205 4.985 17.223 1.00 92.31 226 ILE A CA 1
ATOM 1835 C C . ILE A 1 226 ? -3.703 6.227 17.954 1.00 92.31 226 ILE A C 1
ATOM 1837 O O . ILE A 1 226 ? -3.567 6.217 19.179 1.00 92.31 226 ILE A O 1
ATOM 1841 N N . LYS A 1 227 ? -3.417 7.290 17.206 1.00 91.38 227 LYS A N 1
ATOM 1842 C CA . LYS A 1 227 ? -3.135 8.620 17.741 1.00 91.38 227 LYS A CA 1
ATOM 1843 C C . LYS A 1 227 ? -4.236 9.569 17.300 1.00 91.38 227 LYS A C 1
ATOM 1845 O O . LYS A 1 227 ? -4.514 9.715 16.112 1.00 91.38 227 LYS A O 1
ATOM 1850 N N . PHE A 1 228 ? -4.840 10.224 18.275 1.00 80.69 228 PHE A N 1
ATOM 1851 C CA . PHE A 1 228 ? -5.826 11.261 18.028 1.00 80.69 228 PHE A CA 1
ATOM 1852 C C . PHE A 1 228 ? -5.124 12.615 18.036 1.00 80.69 228 PHE A C 1
ATOM 1854 O O . PHE A 1 228 ? -4.360 12.894 18.960 1.00 80.69 228 PHE A O 1
ATOM 1861 N N . GLY A 1 229 ? -5.390 13.460 17.041 1.00 71.44 229 GLY A N 1
ATOM 1862 C CA . GLY A 1 229 ? -5.162 14.891 17.178 1.00 71.44 229 GLY A CA 1
ATOM 1863 C C . GLY A 1 229 ? -6.075 15.467 18.260 1.00 71.44 229 GLY A C 1
ATOM 1864 O O . GLY A 1 229 ? -7.163 14.943 18.511 1.00 71.44 229 GLY A O 1
ATOM 1865 N N . ASP A 1 230 ? -5.643 16.559 18.889 1.00 63.53 230 ASP A N 1
ATOM 1866 C CA . ASP A 1 230 ? -6.211 17.159 20.111 1.00 63.53 230 ASP A CA 1
ATOM 1867 C C . ASP A 1 230 ? -7.695 17.605 20.049 1.00 63.53 230 ASP A C 1
ATOM 1869 O O . ASP A 1 230 ? -8.139 18.368 20.906 1.00 63.53 230 ASP A O 1
ATOM 1873 N N . ARG A 1 231 ? -8.500 17.212 19.046 1.00 51.75 231 ARG A N 1
ATOM 1874 C CA . ARG A 1 231 ? -9.808 17.838 18.790 1.00 51.75 231 ARG A CA 1
ATOM 1875 C C . ARG A 1 231 ? -11.070 16.985 18.819 1.00 51.75 231 ARG A C 1
ATOM 1877 O O . ARG A 1 231 ? -12.111 17.616 18.930 1.00 51.75 231 ARG A O 1
ATOM 1884 N N . HIS A 1 232 ? -11.078 15.648 18.814 1.00 49.38 232 HIS A N 1
ATOM 1885 C CA . HIS A 1 232 ? -12.356 14.917 18.970 1.00 49.38 232 HIS A CA 1
ATOM 1886 C C . HIS A 1 232 ? -12.230 13.522 19.601 1.00 49.38 232 HIS A C 1
ATOM 1888 O O . HIS A 1 232 ? -11.435 12.697 19.165 1.00 49.38 232 HIS A O 1
ATOM 1894 N N . SER A 1 233 ? -13.091 13.238 20.590 1.00 46.06 233 SER A N 1
ATOM 1895 C CA . SER A 1 233 ? -13.291 11.900 21.153 1.00 46.06 233 SER A CA 1
ATOM 1896 C C . SER A 1 233 ? -14.016 11.007 20.141 1.00 46.06 233 SER A C 1
ATOM 1898 O O . SER A 1 233 ? -15.166 11.283 19.788 1.00 46.06 233 SER A O 1
ATOM 1900 N N . GLN A 1 234 ? -13.386 9.922 19.703 1.00 51.34 234 GLN A N 1
ATOM 1901 C CA . GLN A 1 234 ? -14.025 8.896 18.880 1.00 51.34 234 GLN A CA 1
ATOM 1902 C C . GLN A 1 234 ? -14.122 7.569 19.619 1.00 51.34 234 GLN A C 1
ATOM 1904 O O . GLN A 1 234 ? -13.255 7.204 20.409 1.00 51.34 234 GLN A O 1
ATOM 1909 N N . LYS A 1 235 ? -15.230 6.861 19.374 1.00 48.59 235 LYS A N 1
ATOM 1910 C CA . LYS A 1 235 ? -15.481 5.525 19.909 1.00 48.59 235 LYS A CA 1
ATOM 1911 C C . LYS A 1 235 ? -14.688 4.514 19.086 1.00 48.59 235 LYS A C 1
ATOM 1913 O O . LYS A 1 235 ? -15.021 4.278 17.930 1.00 48.59 235 LYS A O 1
ATOM 1918 N N . CYS A 1 236 ? -13.677 3.902 19.689 1.00 48.00 236 CYS A N 1
ATOM 1919 C CA . CYS A 1 236 ? -13.086 2.673 19.173 1.00 48.00 236 CYS A CA 1
ATOM 1920 C C . CYS A 1 236 ? -13.936 1.483 19.633 1.00 48.00 236 CYS A C 1
ATOM 1922 O O . CYS A 1 236 ? -14.291 1.388 20.807 1.00 48.00 236 CYS A O 1
ATOM 1924 N N . SER A 1 237 ? -14.274 0.580 18.717 1.00 51.72 237 SER A N 1
ATOM 1925 C CA . SER A 1 237 ? -14.804 -0.746 19.040 1.00 51.72 237 SER A CA 1
ATOM 1926 C C . SER A 1 237 ? -13.815 -1.755 18.471 1.00 51.72 237 SER A C 1
ATOM 1928 O O . SER A 1 237 ? -13.639 -1.810 17.255 1.00 51.72 237 SER A O 1
ATOM 1930 N N . ILE A 1 238 ? -13.107 -2.437 19.371 1.00 51.50 238 ILE A N 1
ATOM 1931 C CA . ILE A 1 238 ? -12.194 -3.549 19.078 1.00 51.50 238 ILE A CA 1
ATOM 1932 C C . ILE A 1 238 ? -12.963 -4.838 19.346 1.00 51.50 238 ILE A C 1
ATOM 1934 O O . ILE A 1 238 ? -13.650 -4.872 20.394 1.00 51.50 238 ILE A O 1
#

Radius of gyration: 24.9 Å; Cα contacts (8 Å, |Δi|>4): 566; chains: 1; bounding box: 61×74×73 Å

Organism: Lepeophtheirus salmonis (NCBI:txid72036)

Mean predicted aligned error: 10.37 Å

Secondary structure (DSSP, 8-state):
--------------------------------------PEEP-HHHHEEEETTTTEEEEE-S-TT-EEEEEEETHHHHTT----EEEEES-SEEEEEEE-TTS-GGG--EEEES-SEEEEEEEE--GGGTT--EEEEEEEEEEEEEEES-EEEEEEEEEEEEEEEEEEES-EEEEB-TT-EEEEEEEEEEEES-EE-SBPTT-EEEES-SEEEEES-B--TT-EEEE--TT-----B-

pLDDT: mean 83.7, std 18.86, range [37.69, 98.75]